Protein AF-0000000087671800 (afdb_homodimer)

Foldseek 3Di:
DDQVLLQVLVVVLLVCLQVVVLVCNCVAAAQQAEEQNRGPGSVVVNVVSVVVCVQWVNWHWDWPDWDTDPQKIKTKTKTWTFGCADDPNHGRRGPTAIWIKIKMFGDDPNHTRYIDIDTPVVSRVVVD/DDQVLLQVLVVVLLVCLQVVVLVCNCVAAAQQAEEQNRGPGSVVVNVVSVVVCVQWVNWHWDWPDWDTDPQKIKTKTKTWTFGCADDPNHGRRGPTAIWIKIKMFGDDPNHTRYIDIDTPVVSRVVVD

InterPro domains:
  IPR009959 Polyketide cyclase SnoaL-like [PF07366] (9-128)
  IPR009959 Polyketide cyclase SnoaL-like [PTHR38436] (8-128)
  IPR032710 NTF2-like domain superfamily [SSF54427] (5-128)

Structure (mmCIF, N/CA/C/O backbone):
data_AF-0000000087671800-model_v1
#
loop_
_entity.id
_entity.type
_entity.pdbx_description
1 polymer 'Ester cyclase'
#
loop_
_atom_site.group_PDB
_atom_site.id
_atom_site.type_symbol
_atom_site.label_atom_id
_atom_site.label_alt_id
_atom_site.label_comp_id
_atom_site.label_asym_id
_atom_site.label_entity_id
_atom_site.label_seq_id
_atom_site.pdbx_PDB_ins_code
_atom_site.Cartn_x
_atom_site.Cartn_y
_atom_site.Cartn_z
_atom_site.occupancy
_atom_site.B_iso_or_equiv
_atom_site.auth_seq_id
_atom_site.auth_comp_id
_atom_site.auth_asym_id
_atom_site.auth_atom_id
_atom_site.pdbx_PDB_model_num
ATOM 1 N N . MET A 1 1 ? -22.531 2.445 10.703 1 54.84 1 MET A N 1
ATOM 2 C CA . MET A 1 1 ? -22.062 3.379 9.68 1 54.84 1 MET A CA 1
ATOM 3 C C . MET A 1 1 ? -22.062 2.723 8.305 1 54.84 1 MET A C 1
ATOM 5 O O . MET A 1 1 ? -21.531 1.628 8.133 1 54.84 1 MET A O 1
ATOM 9 N N . ILE A 1 2 ? -22.766 3.201 7.363 1 67.06 2 ILE A N 1
ATOM 10 C CA . ILE A 1 2 ? -22.891 2.574 6.051 1 67.06 2 ILE A CA 1
ATOM 11 C C . ILE A 1 2 ? -21.703 2.975 5.172 1 67.06 2 ILE A C 1
ATOM 13 O O . ILE A 1 2 ? -20.984 3.92 5.488 1 67.06 2 ILE A O 1
ATOM 17 N N . GLU A 1 3 ? -21.359 2.064 4.211 1 71.12 3 GLU A N 1
ATOM 18 C CA . GLU A 1 3 ? -20.25 2.242 3.277 1 71.12 3 GLU A CA 1
ATOM 19 C C . GLU A 1 3 ? -20.188 3.68 2.768 1 71.12 3 GLU A C 1
ATOM 21 O O . GLU A 1 3 ? -19.109 4.281 2.734 1 71.12 3 GLU A O 1
ATOM 26 N N . SER A 1 4 ? -21.281 4.184 2.389 1 74.75 4 SER A N 1
ATOM 27 C CA . SER A 1 4 ? -21.328 5.527 1.821 1 74.75 4 SER A CA 1
ATOM 28 C C . SER A 1 4 ? -20.984 6.582 2.863 1 74.75 4 SER A C 1
ATOM 30 O O . SER A 1 4 ? -20.328 7.582 2.547 1 74.75 4 SER A O 1
ATOM 32 N N . GLU A 1 5 ? -21.328 6.219 4.035 1 88.94 5 GLU A N 1
ATOM 33 C CA . GLU A 1 5 ? -21.062 7.18 5.105 1 88.94 5 GLU A CA 1
ATOM 34 C C . GLU A 1 5 ? -19.578 7.238 5.445 1 88.94 5 GLU A C 1
ATOM 36 O O . GLU A 1 5 ? -19.016 8.32 5.57 1 88.94 5 GLU A O 1
ATOM 41 N N . LEU A 1 6 ? -18.984 6.109 5.496 1 95.06 6 LEU A N 1
ATOM 42 C CA . LEU A 1 6 ? -17.578 6.062 5.855 1 95.06 6 LEU A CA 1
ATOM 43 C C . LEU A 1 6 ? -16.719 6.688 4.762 1 95.06 6 LEU A C 1
ATOM 45 O O . LEU A 1 6 ? -15.727 7.371 5.059 1 95.06 6 LEU A O 1
ATOM 49 N N . ALA A 1 7 ? -17.047 6.48 3.518 1 96.5 7 ALA A N 1
ATOM 50 C CA . ALA A 1 7 ? -16.344 7.09 2.389 1 96.5 7 ALA A CA 1
ATOM 51 C C . ALA A 1 7 ? -16.453 8.609 2.436 1 96.5 7 ALA A C 1
ATOM 53 O O . ALA A 1 7 ? -15.484 9.312 2.119 1 96.5 7 ALA A O 1
ATOM 54 N N . GLY A 1 8 ? -17.641 9.062 2.756 1 97.5 8 GLY A N 1
ATOM 55 C CA . GLY A 1 8 ? -17.812 10.492 2.906 1 97.5 8 GLY A CA 1
ATOM 56 C C . GLY A 1 8 ? -16.938 11.094 3.994 1 97.5 8 GLY A C 1
ATOM 57 O O . GLY A 1 8 ? -16.328 12.148 3.797 1 97.5 8 GLY A O 1
ATOM 58 N N . ILE A 1 9 ? -16.875 10.438 5.133 1 97.94 9 ILE A N 1
ATOM 59 C CA . ILE A 1 9 ? -16.031 10.875 6.234 1 97.94 9 ILE A CA 1
ATOM 60 C C . ILE A 1 9 ? -14.57 10.906 5.781 1 97.94 9 ILE A C 1
ATOM 62 O O . ILE A 1 9 ? -13.852 11.875 6.047 1 97.94 9 ILE A O 1
ATOM 66 N N . TYR A 1 10 ? -14.148 9.945 5.094 1 98.5 10 TYR A N 1
ATOM 67 C CA . TYR A 1 10 ? -12.773 9.867 4.625 1 98.5 10 TYR A CA 1
ATOM 68 C C . TYR A 1 10 ? -12.461 11.008 3.664 1 98.5 10 TYR A C 1
ATOM 70 O O . TYR A 1 10 ? -11.398 11.633 3.754 1 98.5 10 TYR A O 1
ATOM 78 N N . ARG A 1 11 ? -13.367 11.273 2.715 1 98.69 11 ARG A N 1
ATOM 79 C CA . ARG A 1 11 ? -13.141 12.367 1.775 1 98.69 11 ARG A CA 1
ATOM 80 C C . ARG A 1 11 ? -13.062 13.703 2.502 1 98.69 11 ARG A C 1
ATOM 82 O O . ARG A 1 11 ? -12.273 14.57 2.125 1 98.69 11 ARG A O 1
ATOM 89 N N . ALA A 1 12 ? -13.836 13.828 3.523 1 98.69 12 ALA A N 1
ATOM 90 C CA . ALA A 1 12 ? -13.773 15.047 4.332 1 98.69 12 ALA A CA 1
ATOM 91 C C . ALA A 1 12 ? -12.461 15.133 5.098 1 98.69 12 ALA A C 1
ATOM 93 O O . ALA A 1 12 ? -11.898 16.219 5.254 1 98.69 12 ALA A O 1
ATOM 94 N N . TYR A 1 13 ? -11.945 14.008 5.582 1 98.88 13 TYR A N 1
ATOM 95 C CA . TYR A 1 13 ? -10.633 13.93 6.219 1 98.88 13 TYR A CA 1
ATOM 96 C C . TYR A 1 13 ? -9.531 14.367 5.258 1 98.88 13 TYR A C 1
ATOM 98 O O . TYR A 1 13 ? -8.688 15.195 5.609 1 98.88 13 TYR A O 1
ATOM 106 N N . ILE A 1 14 ? -9.555 13.883 4.027 1 98.94 14 ILE A N 1
ATOM 107 C CA . ILE A 1 14 ? -8.555 14.234 3.025 1 98.94 14 ILE A CA 1
ATOM 108 C C . ILE A 1 14 ? -8.633 15.727 2.713 1 98.94 14 ILE A C 1
ATOM 110 O O . ILE A 1 14 ? -7.605 16.391 2.576 1 98.94 14 ILE A O 1
ATOM 114 N N . ALA A 1 15 ? -9.875 16.219 2.59 1 98.88 15 ALA A N 1
ATOM 115 C CA . ALA A 1 15 ? -10.039 17.656 2.393 1 98.88 15 ALA A CA 1
ATOM 116 C C . ALA A 1 15 ? -9.414 18.453 3.539 1 98.88 15 ALA A C 1
ATOM 118 O O . ALA A 1 15 ? -8.734 19.453 3.311 1 98.88 15 ALA A O 1
ATOM 119 N N . CYS A 1 16 ? -9.625 18 4.742 1 98.88 16 CYS A N 1
ATOM 120 C CA . CYS A 1 16 ? -9.039 18.625 5.926 1 98.88 16 CYS A CA 1
ATOM 121 C C . CYS A 1 16 ? -7.52 18.656 5.828 1 98.88 16 CYS A C 1
ATOM 123 O O . CYS A 1 16 ? -6.895 19.672 6.129 1 98.88 16 CYS A O 1
ATOM 125 N N . LEU A 1 17 ? -6.883 17.531 5.422 1 98.88 17 LEU A N 1
ATOM 126 C CA . LEU A 1 17 ? -5.434 17.5 5.246 1 98.88 17 LEU A CA 1
ATOM 127 C C . LEU A 1 17 ? -4.98 18.516 4.203 1 98.88 17 LEU A C 1
ATOM 129 O O . LEU A 1 17 ? -4.047 19.281 4.445 1 98.88 17 LEU A O 1
ATOM 133 N N . ASN A 1 18 ? -5.66 18.547 3.066 1 98.88 18 ASN A N 1
ATOM 134 C CA . ASN A 1 18 ? -5.242 19.391 1.951 1 98.88 18 ASN A CA 1
ATOM 135 C C . ASN A 1 18 ? -5.426 20.875 2.27 1 98.88 18 ASN A C 1
ATOM 137 O O . ASN A 1 18 ? -4.715 21.719 1.728 1 98.88 18 ASN A O 1
ATOM 141 N N . GLU A 1 19 ? -6.312 21.188 3.16 1 98.69 19 GLU A N 1
ATOM 142 C CA . GLU A 1 19 ? -6.531 22.547 3.627 1 98.69 19 GLU A CA 1
ATOM 143 C C . GLU A 1 19 ? -5.633 22.875 4.816 1 98.69 19 GLU A C 1
ATOM 145 O O . GLU A 1 19 ? -5.566 24.031 5.258 1 98.69 19 GLU A O 1
ATOM 150 N N . GLN A 1 20 ? -4.969 21.891 5.285 1 98.62 20 GLN A N 1
ATOM 151 C CA . GLN A 1 20 ? -4.172 21.984 6.504 1 98.62 20 GLN A CA 1
ATOM 152 C C . GLN A 1 20 ? -4.988 22.562 7.648 1 98.62 20 GLN A C 1
ATOM 154 O O . GLN A 1 20 ? -4.512 23.438 8.375 1 98.62 20 GLN A O 1
ATOM 159 N N . ASP A 1 21 ? -6.223 22.141 7.707 1 98.56 21 ASP A N 1
ATOM 160 C CA . ASP A 1 21 ? -7.117 22.578 8.773 1 98.56 21 ASP A CA 1
ATOM 161 C C . ASP A 1 21 ? -6.934 21.719 10.023 1 98.56 21 ASP A C 1
ATOM 163 O O . ASP A 1 21 ? -7.812 20.938 10.383 1 98.56 21 ASP A O 1
ATOM 167 N N . TRP A 1 22 ? -5.887 21.984 10.758 1 98.31 22 TRP A N 1
ATOM 168 C CA . TRP A 1 22 ? -5.48 21.141 11.883 1 98.31 22 TRP A CA 1
ATOM 169 C C . TRP A 1 22 ? -6.449 21.281 13.055 1 98.31 22 TRP A C 1
ATOM 171 O O . TRP A 1 22 ? -6.598 20.375 13.859 1 98.31 22 TRP A O 1
ATOM 181 N N . ALA A 1 23 ? -7.102 22.375 13.148 1 97.81 23 ALA A N 1
ATOM 182 C CA . ALA A 1 23 ? -8.094 22.578 14.203 1 97.81 23 ALA A CA 1
ATOM 183 C C . ALA A 1 23 ? -9.242 21.594 14.07 1 97.81 23 ALA A C 1
ATOM 185 O O . ALA A 1 23 ? -9.867 21.219 15.062 1 97.81 23 ALA A O 1
ATOM 186 N N . ARG A 1 24 ? -9.5 21.141 12.867 1 98.31 24 ARG A N 1
ATOM 187 C CA . ARG A 1 24 ? -10.625 20.234 12.602 1 98.31 24 ARG A CA 1
ATOM 188 C C . ARG A 1 24 ? -10.172 18.781 12.586 1 98.31 24 ARG A C 1
ATOM 190 O O . ARG A 1 24 ? -10.992 17.875 12.484 1 98.31 24 ARG A O 1
ATOM 197 N N . LEU A 1 25 ? -8.898 18.531 12.742 1 98.75 25 LEU A N 1
ATOM 198 C CA . LEU A 1 25 ? -8.367 17.188 12.555 1 98.75 25 LEU A CA 1
ATOM 199 C C . LEU A 1 25 ? -8.984 16.203 13.547 1 98.75 25 LEU A C 1
ATOM 201 O O . LEU A 1 25 ? -9.234 15.047 13.211 1 98.75 25 LEU A O 1
ATOM 205 N N . GLY A 1 26 ? -9.25 16.656 14.75 1 98.56 26 GLY A N 1
ATOM 206 C CA . GLY A 1 26 ? -9.812 15.828 15.805 1 98.56 26 GLY A CA 1
ATOM 207 C C . GLY A 1 26 ? -11.195 15.289 15.469 1 98.56 26 GLY A C 1
ATOM 208 O O . GLY A 1 26 ? -11.672 14.359 16.125 1 98.56 26 GLY A O 1
ATOM 209 N N . ARG A 1 27 ? -11.945 15.836 14.516 1 98.44 27 ARG A N 1
ATOM 210 C CA . ARG A 1 27 ? -13.227 15.312 14.047 1 98.44 27 ARG A CA 1
ATOM 211 C C . ARG A 1 27 ? -13.047 13.992 13.312 1 98.44 27 ARG A C 1
ATOM 213 O O . ARG A 1 27 ? -13.984 13.195 13.219 1 98.44 27 ARG A O 1
ATOM 220 N N . PHE A 1 28 ? -11.812 13.766 12.805 1 98.75 28 PHE A N 1
ATOM 221 C CA . PHE A 1 28 ? -11.609 12.648 11.898 1 98.75 28 PHE A CA 1
ATOM 222 C C . PHE A 1 28 ? -10.664 11.617 12.508 1 98.75 28 PHE A C 1
ATOM 224 O O . PHE A 1 28 ? -10.695 10.445 12.133 1 98.75 28 PHE A O 1
ATOM 231 N N . VAL A 1 29 ? -9.797 12.008 13.43 1 98.88 29 VAL A N 1
ATOM 232 C CA . VAL A 1 29 ? -8.742 11.156 13.969 1 98.88 29 VAL A CA 1
ATOM 233 C C . VAL A 1 29 ? -8.977 10.906 15.453 1 98.88 29 VAL A C 1
ATOM 235 O O . VAL A 1 29 ? -9.234 11.844 16.219 1 98.88 29 VAL A O 1
ATOM 238 N N . HIS A 1 30 ? -8.953 9.688 15.836 1 98.69 30 HIS A N 1
ATOM 239 C CA . HIS A 1 30 ? -9.188 9.273 17.219 1 98.69 30 HIS A CA 1
ATOM 240 C C . HIS A 1 30 ? -8.07 9.758 18.141 1 98.69 30 HIS A C 1
ATOM 242 O O . HIS A 1 30 ? -6.91 9.852 17.719 1 98.69 30 HIS A O 1
ATOM 248 N N . ASP A 1 31 ? -8.336 9.914 19.391 1 98.19 31 ASP A N 1
ATOM 249 C CA . ASP A 1 31 ? -7.375 10.383 20.375 1 98.19 31 ASP A CA 1
ATOM 250 C C . ASP A 1 31 ? -6.246 9.375 20.578 1 98.19 31 ASP A C 1
ATOM 252 O O . ASP A 1 31 ? -5.141 9.742 20.984 1 98.19 31 ASP A O 1
ATOM 256 N N . GLU A 1 32 ? -6.496 8.156 20.219 1 97.88 32 GLU A N 1
ATOM 257 C CA . GLU A 1 32 ? -5.527 7.09 20.438 1 97.88 32 GLU A CA 1
ATOM 258 C C . GLU A 1 32 ? -5.023 6.535 19.094 1 97.88 32 GLU A C 1
ATOM 260 O O . GLU A 1 32 ? -4.594 5.383 19.031 1 97.88 32 GLU A O 1
ATOM 265 N N . ALA A 1 33 ? -5.109 7.348 18.109 1 98.69 33 ALA A N 1
ATOM 266 C CA . ALA A 1 33 ? -4.77 6.895 16.766 1 98.69 33 ALA A CA 1
ATOM 267 C C . ALA A 1 33 ? -3.369 6.289 16.719 1 98.69 33 ALA A C 1
ATOM 269 O O . ALA A 1 33 ? -2.455 6.785 17.391 1 98.69 33 ALA A O 1
ATOM 270 N N . CYS A 1 34 ? -3.254 5.168 16.031 1 98.81 34 CYS A N 1
ATOM 271 C CA . CYS A 1 34 ? -2.002 4.457 15.797 1 98.81 34 CYS A CA 1
ATOM 272 C C . CYS A 1 34 ? -1.646 4.457 14.312 1 98.81 34 CYS A C 1
ATOM 274 O O . CYS A 1 34 ? -2.477 4.113 13.469 1 98.81 34 CYS A O 1
ATOM 276 N N . HIS A 1 35 ? -0.457 4.957 14.023 1 98.75 35 HIS A N 1
ATOM 277 C CA . HIS A 1 35 ? 0.035 4.992 12.656 1 98.75 35 HIS A CA 1
ATOM 278 C C . HIS A 1 35 ? 1.242 4.074 12.477 1 98.75 35 HIS A C 1
ATOM 280 O O . HIS A 1 35 ? 2.307 4.328 13.047 1 98.75 35 HIS A O 1
ATOM 286 N N . ASN A 1 36 ? 1.062 3.027 11.672 1 98.56 36 ASN A N 1
ATOM 287 C CA . ASN A 1 36 ? 2.123 2.062 11.406 1 98.56 36 ASN A CA 1
ATOM 288 C C . ASN A 1 36 ? 2.77 1.568 12.695 1 98.56 36 ASN A C 1
ATOM 290 O O . ASN A 1 36 ? 3.996 1.553 12.812 1 98.56 36 ASN A O 1
ATOM 294 N N . GLY A 1 37 ? 1.967 1.276 13.617 1 97.69 37 GLY A N 1
ATOM 295 C CA . GLY A 1 37 ? 2.416 0.673 14.859 1 97.69 37 GLY A CA 1
ATOM 296 C C . GLY A 1 37 ? 2.854 1.694 15.891 1 97.69 37 GLY A C 1
ATOM 297 O O . GLY A 1 37 ? 3.143 1.341 17.031 1 97.69 37 GLY A O 1
ATOM 298 N N . ARG A 1 38 ? 2.98 2.902 15.508 1 97.38 38 ARG A N 1
ATOM 299 C CA . ARG A 1 38 ? 3.338 3.971 16.438 1 97.38 38 ARG A CA 1
ATOM 300 C C . ARG A 1 38 ? 2.096 4.562 17.094 1 97.38 38 ARG A C 1
ATOM 302 O O . ARG A 1 38 ? 1.268 5.184 16.422 1 97.38 38 ARG A O 1
ATOM 309 N N . GLN A 1 39 ? 2.002 4.414 18.391 1 96.88 39 GLN A N 1
ATOM 310 C CA . GLN A 1 39 ? 0.854 4.891 19.156 1 96.88 39 GLN A CA 1
ATOM 311 C C . GLN A 1 39 ? 1.107 6.285 19.719 1 96.88 39 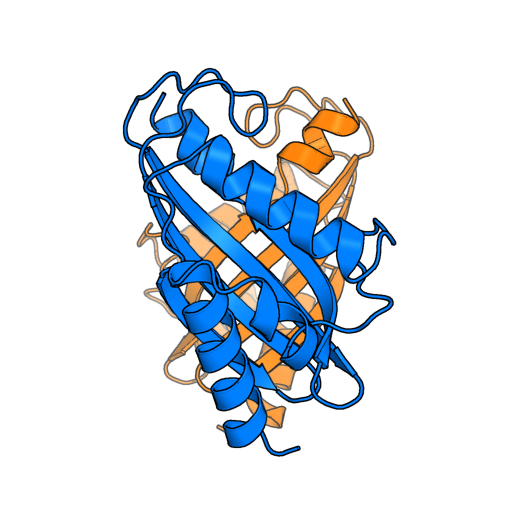GLN A C 1
ATOM 313 O O . GLN A 1 39 ? 1.409 6.438 20.906 1 96.88 39 GLN A O 1
ATOM 318 N N . PHE A 1 40 ? 0.964 7.316 18.922 1 96 40 PHE A N 1
ATOM 319 C CA . PHE A 1 40 ? 1.272 8.656 19.406 1 96 40 PHE A CA 1
ATOM 320 C C . PHE A 1 40 ? 0.015 9.516 19.453 1 96 40 PHE A C 1
ATOM 322 O O . PHE A 1 40 ? 0.082 10.703 19.781 1 96 40 PHE A O 1
ATOM 329 N N . GLY A 1 41 ? -1.143 8.984 19.141 1 98.12 41 GLY A N 1
ATOM 330 C CA . GLY A 1 41 ? -2.418 9.656 19.328 1 98.12 41 GLY A CA 1
ATOM 331 C C . GLY A 1 41 ? -2.619 10.844 18.406 1 98.12 41 GLY A C 1
ATOM 332 O O . GLY A 1 41 ? -1.865 11.016 17.453 1 98.12 41 GLY A O 1
ATOM 333 N N . LEU A 1 42 ? -3.738 11.594 18.734 1 98.62 42 LEU A N 1
ATOM 334 C CA . LEU A 1 42 ? -4.133 12.711 17.891 1 98.62 42 LEU A CA 1
ATOM 335 C C . LEU A 1 42 ? -3.014 13.742 17.797 1 98.62 42 LEU A C 1
ATOM 337 O O . LEU A 1 42 ? -2.723 14.25 16.703 1 98.62 42 LEU A O 1
ATOM 341 N N . SER A 1 43 ? -2.391 14.07 18.891 1 98.31 43 SER A N 1
ATOM 342 C CA . SER A 1 43 ? -1.338 15.078 18.891 1 98.31 43 SER A CA 1
ATOM 343 C C . SER A 1 43 ? -0.157 14.648 18.031 1 98.31 43 SER A C 1
ATOM 345 O O . SER A 1 43 ? 0.355 15.43 17.234 1 98.31 43 SER A O 1
ATOM 347 N N . GLY A 1 44 ? 0.295 13.398 18.234 1 98.5 44 GLY A N 1
ATOM 348 C CA . GLY A 1 44 ? 1.369 12.875 17.406 1 98.5 44 GLY A CA 1
ATOM 349 C C . GLY A 1 44 ? 1.002 12.797 15.938 1 98.5 44 GLY A C 1
ATOM 350 O O . GLY A 1 44 ? 1.833 13.062 15.07 1 98.5 44 GLY A O 1
ATOM 351 N N . TYR A 1 45 ? -0.208 12.445 15.703 1 98.81 45 TYR A N 1
ATOM 352 C CA . TYR A 1 45 ? -0.717 12.383 14.344 1 98.81 45 TYR A CA 1
ATOM 353 C C . TYR A 1 45 ? -0.652 13.75 13.664 1 98.81 45 TYR A C 1
ATOM 355 O O . TYR A 1 45 ? -0.178 13.867 12.531 1 98.81 45 TYR A O 1
ATOM 363 N N . ARG A 1 46 ? -1.093 14.734 14.359 1 98.69 46 ARG A N 1
ATOM 364 C CA . ARG A 1 46 ? -1.033 16.094 13.844 1 98.69 46 ARG A CA 1
ATOM 365 C C . ARG A 1 46 ? 0.409 16.531 13.586 1 98.69 46 ARG A C 1
ATOM 367 O O . ARG A 1 46 ? 0.717 17.078 12.531 1 98.69 46 ARG A O 1
ATOM 374 N N . GLU A 1 47 ? 1.297 16.266 14.508 1 98.62 47 GLU A N 1
ATOM 375 C CA . GLU A 1 47 ? 2.703 16.625 14.352 1 98.62 47 GLU A CA 1
ATOM 376 C C . GLU A 1 47 ? 3.311 15.969 13.117 1 98.62 47 GLU A C 1
ATOM 378 O O . GLU A 1 47 ? 4.094 16.594 12.398 1 98.62 47 GLU A O 1
ATOM 383 N N . MET A 1 48 ? 2.998 14.727 12.953 1 98.56 48 MET A N 1
ATOM 384 C CA . MET A 1 48 ? 3.463 14 11.773 1 98.56 48 MET A CA 1
ATOM 385 C C . MET A 1 48 ? 3.016 14.703 10.492 1 98.56 48 MET A C 1
ATOM 387 O O . MET A 1 48 ? 3.828 14.953 9.602 1 98.56 48 MET A O 1
ATOM 391 N N . LEU A 1 49 ? 1.701 15.047 10.406 1 98.69 49 LEU A N 1
ATOM 392 C CA . LEU A 1 49 ? 1.161 15.711 9.219 1 98.69 49 LEU A CA 1
ATOM 393 C C . LEU A 1 49 ? 1.793 17.078 9.023 1 98.69 49 LEU A C 1
ATOM 395 O O . LEU A 1 49 ? 2.154 17.453 7.902 1 98.69 49 LEU A O 1
ATOM 399 N N . GLU A 1 50 ? 1.956 17.844 10.094 1 98.69 50 GLU A N 1
ATOM 400 C CA . GLU A 1 50 ? 2.594 19.156 10.016 1 98.69 50 GLU A CA 1
ATOM 401 C C . GLU A 1 50 ? 4.031 19.031 9.516 1 98.69 50 GLU A C 1
ATOM 403 O O . GLU A 1 50 ? 4.477 19.859 8.703 1 98.69 50 GLU A O 1
ATOM 408 N N . ARG A 1 51 ? 4.723 18.078 10.039 1 98.38 51 ARG A N 1
ATOM 409 C CA . ARG A 1 51 ? 6.086 17.844 9.57 1 98.38 51 ARG A CA 1
ATOM 410 C C . ARG A 1 51 ? 6.105 17.516 8.078 1 98.38 51 ARG A C 1
ATOM 412 O O . ARG A 1 51 ? 6.957 18.016 7.344 1 98.38 51 ARG A O 1
ATOM 419 N N . ASP A 1 52 ? 5.16 16.625 7.613 1 98.38 52 ASP A N 1
ATOM 420 C CA . ASP A 1 52 ? 5.074 16.281 6.195 1 98.38 52 ASP A CA 1
ATOM 421 C C . ASP A 1 52 ? 4.918 17.547 5.344 1 98.38 52 ASP A C 1
ATOM 423 O O . ASP A 1 52 ? 5.613 17.719 4.34 1 98.38 52 ASP A O 1
ATOM 427 N N . PHE A 1 53 ? 4.066 18.469 5.73 1 98.69 53 PHE A N 1
ATOM 428 C CA . PHE A 1 53 ? 3.805 19.672 4.957 1 98.69 53 PHE A CA 1
ATOM 429 C C . PHE A 1 53 ? 4.988 20.625 5.035 1 98.69 53 PHE A C 1
ATOM 431 O O . PHE A 1 53 ? 5.246 21.391 4.094 1 98.69 53 PHE A O 1
ATOM 438 N N . ARG A 1 54 ? 5.707 20.625 6.184 1 98.31 54 ARG A N 1
ATOM 439 C CA . ARG A 1 54 ? 6.914 21.453 6.277 1 98.31 54 ARG A CA 1
ATOM 440 C C . ARG A 1 54 ? 7.996 20.938 5.332 1 98.31 54 ARG A C 1
ATOM 442 O O . ARG A 1 54 ? 8.688 21.734 4.688 1 98.31 54 ARG A O 1
ATOM 449 N N . GLU A 1 55 ? 8.141 19.656 5.23 1 98.31 55 GLU A N 1
ATOM 450 C CA . GLU A 1 55 ? 9.188 19.047 4.418 1 98.31 55 GLU A CA 1
ATOM 451 C C . GLU A 1 55 ? 8.812 19.031 2.939 1 98.31 55 GLU A C 1
ATOM 453 O O . GLU A 1 55 ? 9.688 19.062 2.07 1 98.31 55 GLU A O 1
ATOM 458 N N . ILE A 1 56 ? 7.527 18.984 2.641 1 98.81 56 ILE A N 1
ATOM 459 C CA . ILE A 1 56 ? 6.996 19.016 1.281 1 98.81 56 ILE A CA 1
ATOM 460 C C . ILE A 1 56 ? 5.93 20.094 1.161 1 98.81 56 ILE A C 1
ATOM 462 O O . ILE A 1 56 ? 4.73 19.812 1.208 1 98.81 56 ILE A O 1
ATOM 466 N N . PRO A 1 57 ? 6.27 21.312 0.872 1 98.31 57 PRO A N 1
ATOM 467 C CA . PRO A 1 57 ? 5.344 22.453 0.967 1 98.31 57 PRO A CA 1
ATOM 468 C C . PRO A 1 57 ? 4.195 22.359 -0.036 1 98.31 57 PRO A C 1
ATOM 470 O O . PRO A 1 57 ? 3.125 22.922 0.195 1 98.31 57 PRO A O 1
ATOM 473 N N . ASP A 1 58 ? 4.461 21.672 -1.186 1 98.75 58 ASP A N 1
ATOM 474 C CA . ASP A 1 58 ? 3.406 21.562 -2.188 1 98.75 58 ASP A CA 1
ATOM 475 C C . ASP A 1 58 ? 2.719 20.203 -2.109 1 98.75 58 ASP A C 1
ATOM 477 O O . ASP A 1 58 ? 2.172 19.719 -3.104 1 98.75 58 ASP A O 1
ATOM 481 N N . LEU A 1 59 ? 2.758 19.609 -0.948 1 98.88 59 LEU A N 1
ATOM 482 C CA . LEU A 1 59 ? 2.105 18.312 -0.713 1 98.88 59 LEU A CA 1
ATOM 483 C C . LEU A 1 59 ? 0.603 18.422 -0.947 1 98.88 59 LEU A C 1
ATOM 485 O O . LEU A 1 59 ? -0.032 19.391 -0.518 1 98.88 59 LEU A O 1
ATOM 489 N N . HIS A 1 60 ? 0.014 17.5 -1.682 1 98.94 60 HIS A N 1
ATOM 490 C CA . HIS A 1 60 ? -1.423 17.375 -1.901 1 98.94 60 HIS A CA 1
ATOM 491 C C . HIS A 1 60 ? -1.85 15.922 -1.984 1 98.94 60 HIS A C 1
ATOM 493 O O . HIS A 1 60 ? -1.279 15.148 -2.756 1 98.94 60 HIS A O 1
ATOM 499 N N . PHE A 1 61 ? -2.773 15.547 -1.167 1 98.88 61 PHE A N 1
ATOM 500 C CA . PHE A 1 61 ? -3.305 14.188 -1.162 1 98.88 61 PHE A CA 1
ATOM 501 C C . PHE A 1 61 ? -4.383 14.023 -2.227 1 98.88 61 PHE A C 1
ATOM 503 O O . PHE A 1 61 ? -5.469 14.586 -2.109 1 98.88 61 PHE A O 1
ATOM 510 N N . ASN A 1 62 ? -4.07 13.258 -3.248 1 98.94 62 ASN A N 1
ATOM 511 C CA . ASN A 1 62 ? -5.027 12.977 -4.316 1 98.94 62 ASN A CA 1
ATOM 512 C C . ASN A 1 62 ? -5.543 11.539 -4.242 1 98.94 62 ASN A C 1
ATOM 514 O O . ASN A 1 62 ? -4.773 10.586 -4.402 1 98.94 62 ASN A O 1
ATOM 518 N N . ILE A 1 63 ? -6.855 11.391 -4.004 1 98.88 63 ILE A N 1
ATOM 519 C CA . ILE A 1 63 ? -7.441 10.055 -3.965 1 98.88 63 ILE A CA 1
ATOM 520 C C . ILE A 1 63 ? -7.566 9.5 -5.383 1 98.88 63 ILE A C 1
ATOM 522 O O . ILE A 1 63 ? -8.289 10.062 -6.211 1 98.88 63 ILE A O 1
ATOM 526 N N . ARG A 1 64 ? -6.832 8.461 -5.633 1 98.81 64 ARG A N 1
ATOM 527 C CA . ARG A 1 64 ? -6.957 7.785 -6.918 1 98.81 64 ARG A CA 1
ATOM 528 C C . ARG A 1 64 ? -7.938 6.617 -6.832 1 98.81 64 ARG A C 1
ATOM 530 O O . ARG A 1 64 ? -8.734 6.402 -7.746 1 98.81 64 ARG A O 1
ATOM 537 N N . LEU A 1 65 ? -7.855 5.82 -5.844 1 98.69 65 LEU A N 1
ATOM 538 C CA . LEU A 1 65 ? -8.758 4.719 -5.539 1 98.69 65 LEU A CA 1
ATOM 539 C C . LEU A 1 65 ? -9.258 4.809 -4.098 1 98.69 65 LEU A C 1
ATOM 541 O O . LEU A 1 65 ? -8.516 5.207 -3.203 1 98.69 65 LEU A O 1
ATOM 545 N N . LEU A 1 66 ? -10.5 4.508 -3.943 1 98.5 66 LEU A N 1
ATOM 546 C CA . LEU A 1 66 ? -11.133 4.457 -2.627 1 98.5 66 LEU A CA 1
ATOM 547 C C . LEU A 1 66 ? -12.039 3.236 -2.504 1 98.5 66 LEU A C 1
ATOM 549 O O . LEU A 1 66 ? -12.961 3.064 -3.299 1 98.5 66 LEU A O 1
ATOM 553 N N . VAL A 1 67 ? -11.688 2.371 -1.616 1 97.94 67 VAL A N 1
ATOM 554 C CA . VAL A 1 67 ? -12.477 1.187 -1.312 1 97.94 67 VAL A CA 1
ATOM 555 C C . VAL A 1 67 ? -12.984 1.258 0.127 1 97.94 67 VAL A C 1
ATOM 557 O O . VAL A 1 67 ? -12.195 1.44 1.059 1 97.94 67 VAL A O 1
ATOM 560 N N . ALA A 1 68 ? -14.266 1.154 0.305 1 96.44 68 ALA A N 1
ATOM 561 C CA . ALA A 1 68 ? -14.867 1.304 1.626 1 96.44 68 ALA A CA 1
ATOM 562 C C . ALA A 1 68 ? -15.672 0.063 2.006 1 96.44 68 ALA A C 1
ATOM 564 O O . ALA A 1 68 ? -16.562 -0.356 1.267 1 96.44 68 ALA A O 1
ATOM 565 N N . ASP A 1 69 ? -15.336 -0.531 3.08 1 94.5 69 ASP A N 1
ATOM 566 C CA . ASP A 1 69 ? -16 -1.652 3.734 1 94.5 69 ASP A CA 1
ATOM 567 C C . ASP A 1 69 ? -15.883 -1.552 5.254 1 94.5 69 ASP A C 1
ATOM 569 O O . ASP A 1 69 ? -14.914 -2.037 5.84 1 94.5 69 ASP A O 1
ATOM 573 N N . PRO A 1 70 ? -16.906 -0.896 5.832 1 93.94 70 PRO A N 1
ATOM 574 C CA . PRO A 1 70 ? -16.797 -0.603 7.262 1 93.94 70 PRO A CA 1
ATOM 575 C C . PRO A 1 70 ? -16.453 -1.838 8.094 1 93.94 70 PRO A C 1
ATOM 577 O O . PRO A 1 70 ? -16.953 -2.934 7.805 1 93.94 70 PRO A O 1
ATOM 580 N N . PRO A 1 71 ? -15.547 -1.616 9.055 1 97 71 PRO A N 1
ATOM 581 C CA . PRO A 1 71 ? -15.016 -0.357 9.578 1 97 71 PRO A CA 1
ATOM 582 C C . PRO A 1 71 ? -13.719 0.069 8.883 1 97 71 PRO A C 1
ATOM 584 O O . PRO A 1 71 ? -12.969 0.879 9.422 1 97 71 PRO A O 1
ATOM 587 N N . PHE A 1 72 ? -13.43 -0.448 7.738 1 98 72 PHE A N 1
ATOM 588 C CA . PHE A 1 72 ? -12.148 -0.189 7.082 1 98 72 PHE A CA 1
ATOM 589 C C . PHE A 1 72 ? -12.344 0.659 5.832 1 98 72 PHE A C 1
ATOM 591 O O . PHE A 1 72 ? -13.375 0.554 5.16 1 98 72 PHE A O 1
ATOM 598 N N . ILE A 1 73 ? -11.414 1.529 5.57 1 98.38 73 ILE A N 1
ATOM 599 C CA . ILE A 1 73 ? -11.18 2.195 4.293 1 98.38 73 ILE A CA 1
ATOM 600 C C . ILE A 1 73 ? -9.797 1.823 3.762 1 98.38 73 ILE A C 1
ATOM 60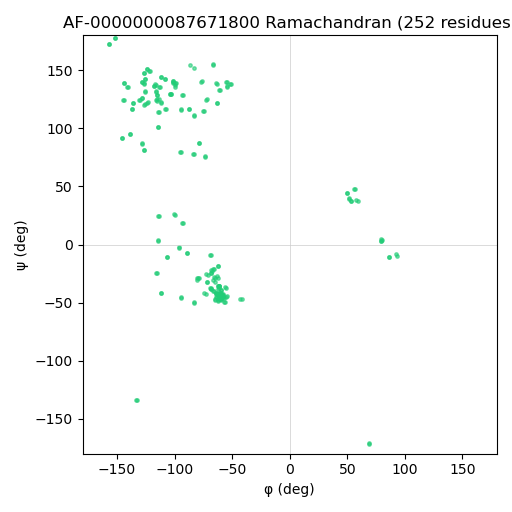2 O O . ILE A 1 73 ? -8.828 1.754 4.527 1 98.38 73 ILE A O 1
ATOM 606 N N . ALA A 1 74 ? -9.727 1.537 2.521 1 98.81 74 ALA A N 1
ATOM 607 C CA . ALA A 1 74 ? -8.461 1.5 1.795 1 98.81 74 ALA A CA 1
ATOM 608 C C . ALA A 1 74 ? -8.43 2.561 0.698 1 98.81 74 ALA A C 1
ATOM 610 O O . ALA A 1 74 ? -9.422 2.771 -0.001 1 98.81 74 ALA A O 1
ATOM 611 N N . SER A 1 75 ? -7.266 3.242 0.582 1 98.94 75 SER A N 1
ATOM 612 C CA . SER A 1 75 ? -7.141 4.293 -0.425 1 98.94 75 SER A CA 1
ATOM 613 C C . SER A 1 75 ? -5.762 4.27 -1.075 1 98.94 75 SER A C 1
ATOM 615 O O . SER A 1 75 ? -4.754 4.043 -0.401 1 98.94 75 SER A O 1
ATOM 617 N N . ARG A 1 76 ? -5.73 4.395 -2.383 1 98.94 76 ARG A N 1
ATOM 618 C CA . ARG A 1 76 ? -4.512 4.746 -3.102 1 98.94 76 ARG A CA 1
ATOM 619 C C . ARG A 1 76 ? -4.43 6.254 -3.336 1 98.94 76 ARG A C 1
ATOM 621 O O . ARG A 1 76 ? -5.312 6.836 -3.971 1 98.94 76 ARG A O 1
ATOM 628 N N . LEU A 1 77 ? -3.414 6.875 -2.732 1 98.94 77 LEU A N 1
ATOM 629 C CA . LEU A 1 77 ? -3.154 8.305 -2.871 1 98.94 77 LEU A CA 1
ATOM 630 C C . LEU A 1 77 ? -1.987 8.555 -3.818 1 98.94 77 LEU A C 1
ATOM 632 O O . LEU A 1 77 ? -0.942 7.91 -3.707 1 98.94 77 LEU A O 1
ATOM 636 N N . ASP A 1 78 ? -2.225 9.422 -4.754 1 98.88 78 ASP A N 1
ATOM 637 C CA . ASP A 1 78 ? -1.158 9.82 -5.668 1 98.88 78 ASP A CA 1
ATOM 638 C C . ASP A 1 78 ? -0.583 11.18 -5.281 1 98.88 78 ASP A C 1
ATOM 640 O O . ASP A 1 78 ? -1.324 12.086 -4.891 1 98.88 78 ASP A O 1
ATOM 644 N N . PHE A 1 79 ? 0.689 11.273 -5.406 1 98.88 79 PHE A N 1
ATOM 645 C CA . PHE A 1 79 ? 1.412 12.5 -5.09 1 98.88 79 PHE A CA 1
ATOM 646 C C . PHE A 1 79 ? 2.262 12.945 -6.273 1 98.88 79 PHE A C 1
ATOM 648 O O . PHE A 1 79 ? 2.787 12.117 -7.016 1 98.88 79 PHE A O 1
ATOM 655 N N . ASP A 1 80 ? 2.355 14.164 -6.504 1 98.81 80 ASP A N 1
ATOM 656 C CA . ASP A 1 80 ? 3.23 14.898 -7.414 1 98.81 80 ASP A CA 1
ATOM 657 C C . ASP A 1 80 ? 3.752 16.172 -6.77 1 98.81 80 ASP A C 1
ATOM 659 O O . ASP A 1 80 ? 3.043 17.188 -6.719 1 98.81 80 ASP A O 1
ATOM 663 N N . CYS A 1 81 ? 4.945 16.078 -6.203 1 98.81 81 CYS A N 1
ATOM 664 C CA . CYS A 1 81 ? 5.383 17.141 -5.289 1 98.81 81 CYS A CA 1
ATOM 665 C C . CYS A 1 81 ? 6.898 17.266 -5.289 1 98.81 81 CYS A C 1
ATOM 667 O O . CYS A 1 81 ? 7.586 16.562 -6.031 1 98.81 81 CYS A O 1
ATOM 669 N N . ARG A 1 82 ? 7.484 18.25 -4.531 1 98.75 82 ARG A N 1
ATOM 670 C CA . ARG A 1 82 ? 8.906 18.578 -4.453 1 98.75 82 ARG A CA 1
ATOM 671 C C . ARG A 1 82 ? 9.391 18.578 -3.008 1 98.75 82 ARG A C 1
ATOM 673 O O . ARG A 1 82 ? 9.516 19.641 -2.389 1 98.75 82 ARG A O 1
ATOM 680 N N . PRO A 1 83 ? 9.695 17.422 -2.434 1 98.81 83 PRO A N 1
ATOM 681 C CA . PRO A 1 83 ? 10.312 17.438 -1.104 1 98.81 83 PRO A CA 1
ATOM 682 C C . PRO A 1 83 ? 11.57 18.297 -1.05 1 98.81 83 PRO A C 1
ATOM 684 O O . PRO A 1 83 ? 12.414 18.234 -1.952 1 98.81 83 PRO A O 1
ATOM 687 N N . LYS A 1 84 ? 11.758 19.047 0.036 1 98.5 84 LYS A N 1
ATOM 688 C CA . LYS A 1 84 ? 12.828 20.047 0.092 1 98.5 84 LYS A CA 1
ATOM 689 C C . LYS A 1 84 ? 14.172 19.406 0.409 1 98.5 84 LYS A C 1
ATOM 691 O O . LYS A 1 84 ? 15.219 19.938 0.049 1 98.5 84 LYS A O 1
ATOM 696 N N . GLY A 1 85 ? 14.219 18.359 1.094 1 98 85 GLY A N 1
ATOM 697 C CA . GLY A 1 85 ? 15.406 17.672 1.549 1 98 85 GLY A CA 1
ATOM 698 C C . GLY A 1 85 ? 15.344 16.172 1.325 1 98 85 GLY A C 1
ATOM 699 O O . GLY A 1 85 ? 15.039 15.711 0.221 1 98 85 GLY A O 1
ATOM 700 N N . LYS A 1 86 ? 15.711 15.43 2.355 1 97.94 86 LYS A N 1
ATOM 701 C CA . LYS A 1 86 ? 15.586 13.977 2.301 1 97.94 86 LYS A CA 1
ATOM 702 C C . LYS A 1 86 ? 14.141 13.539 2.504 1 97.94 86 LYS A C 1
ATOM 704 O O . LYS A 1 86 ? 13.398 14.164 3.268 1 97.94 86 LYS A O 1
ATOM 709 N N . PHE A 1 87 ? 13.781 12.625 1.808 1 98.06 87 PHE A N 1
ATOM 710 C CA . PHE A 1 87 ? 12.477 11.992 1.925 1 98.06 87 PHE A CA 1
ATOM 711 C C . PHE A 1 87 ? 12.594 10.477 1.845 1 98.06 87 PHE A C 1
ATOM 713 O O . PHE A 1 87 ? 13.078 9.938 0.845 1 98.06 87 PHE A O 1
ATOM 720 N N . LEU A 1 88 ? 12.141 9.773 2.883 1 97.25 88 LEU A N 1
ATOM 721 C CA . LEU A 1 88 ? 12.289 8.328 3.035 1 97.25 88 LEU A CA 1
ATOM 722 C C . LEU A 1 88 ? 13.75 7.922 2.893 1 97.25 88 LEU A C 1
ATOM 724 O O . LEU A 1 88 ? 14.055 6.918 2.246 1 97.25 88 LEU A O 1
ATOM 728 N N . GLY A 1 89 ? 14.555 8.781 3.422 1 96.88 89 GLY A N 1
ATOM 729 C CA . GLY A 1 89 ? 15.984 8.5 3.426 1 96.88 89 GLY A CA 1
ATOM 730 C C . GLY A 1 89 ? 16.656 8.781 2.096 1 96.88 89 GLY A C 1
ATOM 731 O O . GLY A 1 89 ? 17.844 8.539 1.93 1 96.88 89 GLY A O 1
ATOM 732 N N . LEU A 1 90 ? 15.898 9.297 1.155 1 98.19 90 LEU A N 1
ATOM 733 C CA . LEU A 1 90 ? 16.422 9.578 -0.174 1 98.19 90 LEU A CA 1
ATOM 734 C C . LEU A 1 90 ? 16.719 11.07 -0.337 1 98.19 90 LEU A C 1
ATOM 736 O O . LEU A 1 90 ? 15.938 11.906 0.123 1 98.19 90 LEU A O 1
ATOM 740 N N . ASP A 1 91 ? 17.781 11.43 -0.966 1 98.19 91 ASP A N 1
ATOM 741 C CA . ASP A 1 91 ? 18.125 12.828 -1.225 1 98.19 91 ASP A CA 1
ATOM 742 C C . ASP A 1 91 ? 17.328 13.375 -2.406 1 98.19 91 ASP A C 1
ATOM 744 O O . ASP A 1 91 ? 17.828 13.438 -3.529 1 98.19 91 ASP A O 1
ATOM 748 N N . VAL A 1 92 ? 16.156 13.891 -2.201 1 98.38 92 VAL A N 1
ATOM 749 C CA . VAL A 1 92 ? 15.305 14.453 -3.248 1 98.38 92 VAL A CA 1
ATOM 750 C C . VAL A 1 92 ? 15.719 15.891 -3.529 1 98.38 92 VAL A C 1
ATOM 752 O O . VAL A 1 92 ? 15.93 16.266 -4.684 1 98.38 92 VAL A O 1
ATOM 755 N N . ASN A 1 93 ? 15.844 16.719 -2.492 1 98.25 93 ASN A N 1
ATOM 756 C CA . ASN A 1 93 ? 16.453 18.047 -2.559 1 98.25 93 ASN A CA 1
ATOM 757 C C . ASN A 1 93 ? 15.758 18.922 -3.594 1 98.25 93 ASN A C 1
ATOM 759 O O . ASN A 1 93 ? 16.406 19.516 -4.457 1 98.25 93 ASN A O 1
ATOM 763 N N . GLY A 1 94 ? 14.508 18.922 -3.531 1 98.38 94 GLY A N 1
ATOM 764 C CA . GLY A 1 94 ? 13.75 19.875 -4.316 1 98.38 94 GLY A CA 1
ATOM 765 C C . GLY A 1 94 ? 13.32 19.344 -5.668 1 98.38 94 GLY A C 1
ATOM 766 O O . GLY A 1 94 ? 12.562 19.984 -6.387 1 98.38 94 GLY A O 1
ATOM 767 N N . ARG A 1 95 ? 13.797 18.203 -6.105 1 98.31 95 ARG A N 1
ATOM 768 C CA . ARG A 1 95 ? 13.344 17.578 -7.352 1 98.31 95 ARG A CA 1
ATOM 769 C C . ARG A 1 95 ? 11.867 17.219 -7.281 1 98.31 95 ARG A C 1
ATOM 771 O O . ARG A 1 95 ? 11.391 16.734 -6.254 1 98.31 95 ARG A O 1
ATOM 778 N N . ARG A 1 96 ? 11.125 17.469 -8.391 1 98.75 96 ARG A N 1
ATOM 779 C CA . ARG A 1 96 ? 9.742 17 -8.461 1 98.75 96 ARG A CA 1
ATOM 780 C C . ARG A 1 96 ? 9.68 15.484 -8.633 1 98.75 96 ARG A C 1
ATOM 782 O O . ARG A 1 96 ? 10.352 14.93 -9.5 1 98.75 96 ARG A O 1
ATOM 789 N N . ILE A 1 97 ? 9 14.828 -7.781 1 98.75 97 ILE A N 1
ATOM 790 C CA . ILE A 1 97 ? 8.82 13.383 -7.863 1 98.75 97 ILE A CA 1
ATOM 791 C C . ILE A 1 97 ? 7.328 13.047 -7.82 1 98.75 97 ILE A C 1
ATOM 793 O O . ILE A 1 97 ? 6.539 13.781 -7.227 1 98.75 97 ILE A O 1
ATOM 797 N N . SER A 1 98 ? 6.934 12 -8.5 1 98.88 98 SER A N 1
ATOM 798 C CA . SER A 1 98 ? 5.594 11.422 -8.461 1 98.88 98 SER A CA 1
ATOM 799 C C . SER A 1 98 ? 5.617 10.008 -7.887 1 98.88 98 SER A C 1
ATOM 801 O O . SER A 1 98 ? 6.453 9.188 -8.273 1 98.88 98 SER A O 1
ATOM 803 N N . PHE A 1 99 ? 4.75 9.734 -6.965 1 98.81 99 PHE A N 1
ATOM 804 C CA . PHE A 1 99 ? 4.676 8.422 -6.332 1 98.81 99 PHE A CA 1
ATOM 805 C C . PHE A 1 99 ? 3.291 8.188 -5.738 1 98.81 99 P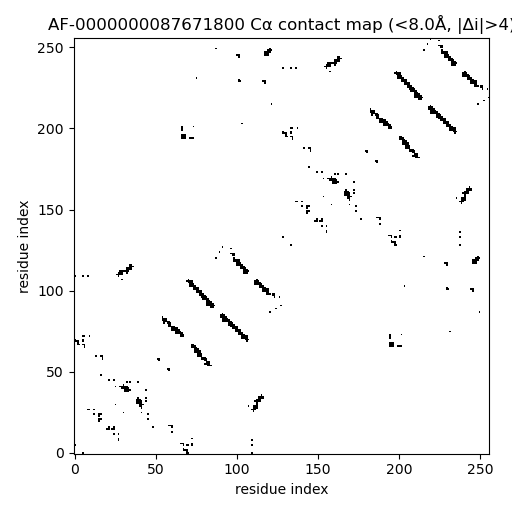HE A C 1
ATOM 807 O O . PHE A 1 99 ? 2.447 9.086 -5.746 1 98.81 99 PHE A O 1
ATOM 814 N N . SER A 1 100 ? 3.064 6.938 -5.27 1 98.88 100 SER A N 1
ATOM 815 C CA . SER A 1 100 ? 1.79 6.594 -4.645 1 98.88 100 SER A CA 1
ATOM 816 C C . SER A 1 100 ? 1.994 6.043 -3.238 1 98.88 100 SER A C 1
ATOM 818 O O . SER A 1 100 ? 3.072 5.543 -2.912 1 98.88 100 SER A O 1
ATOM 820 N N . GLU A 1 101 ? 1.039 6.258 -2.439 1 98.94 101 GLU A N 1
ATOM 821 C CA . GLU A 1 101 ? 0.824 5.609 -1.149 1 98.94 101 GLU A CA 1
ATOM 822 C C . GLU A 1 101 ? -0.404 4.703 -1.185 1 98.94 101 GLU A C 1
ATOM 824 O O . GLU A 1 101 ? -1.481 5.125 -1.61 1 98.94 101 GLU A O 1
ATOM 829 N N . ASN A 1 102 ? -0.274 3.457 -0.916 1 99 102 ASN A N 1
ATOM 830 C CA . ASN A 1 102 ? -1.411 2.617 -0.549 1 99 102 ASN A CA 1
ATOM 831 C C . ASN A 1 102 ? -1.6 2.559 0.964 1 99 102 ASN A C 1
ATOM 833 O O . ASN A 1 102 ? -0.662 2.246 1.699 1 99 102 ASN A O 1
ATOM 837 N N . VAL A 1 103 ? -2.828 2.824 1.459 1 99 103 VAL A N 1
ATOM 838 C CA . VAL A 1 103 ? -3.01 2.996 2.896 1 99 103 VAL A CA 1
ATOM 839 C C . VAL A 1 103 ? -4.359 2.42 3.32 1 99 103 VAL A C 1
ATOM 841 O O . VAL A 1 103 ? -5.352 2.553 2.602 1 99 103 VAL A O 1
ATOM 844 N N . PHE A 1 104 ? -4.395 1.729 4.465 1 98.94 104 PHE A N 1
ATOM 845 C CA . PHE A 1 104 ? -5.598 1.231 5.121 1 98.94 104 PHE A CA 1
ATOM 846 C C . PHE A 1 104 ? -5.895 2.029 6.387 1 98.94 104 PHE A C 1
ATOM 848 O O . PHE A 1 104 ? -4.977 2.371 7.141 1 98.94 104 PHE A O 1
ATOM 855 N N . TYR A 1 105 ? -7.156 2.26 6.641 1 98.88 105 TYR A N 1
ATOM 856 C CA . TYR A 1 105 ? -7.652 2.9 7.852 1 98.88 105 TYR A CA 1
ATOM 857 C C . TYR A 1 105 ? -8.703 2.033 8.539 1 98.88 105 TYR A C 1
ATOM 859 O O . TYR A 1 105 ? -9.602 1.5 7.879 1 98.88 105 TYR A O 1
ATOM 867 N N . GLU A 1 106 ? -8.555 1.857 9.805 1 98.75 106 GLU A N 1
ATOM 868 C CA . GLU A 1 106 ? -9.641 1.331 10.625 1 98.75 106 GLU A CA 1
ATOM 869 C C . GLU A 1 106 ? -10.305 2.439 11.438 1 98.75 106 GLU A C 1
ATOM 871 O O . GLU A 1 106 ? -9.625 3.227 12.094 1 98.75 106 GLU A O 1
ATOM 876 N N . PHE A 1 107 ? -11.609 2.484 11.336 1 98.31 107 PHE A N 1
ATOM 877 C CA . PHE A 1 107 ? -12.367 3.508 12.047 1 98.31 107 PHE A CA 1
ATOM 878 C C . PHE A 1 107 ? -12.969 2.943 13.328 1 98.31 107 PHE A C 1
ATOM 880 O O . PHE A 1 107 ? -13.445 1.805 13.344 1 98.31 107 PHE A O 1
ATOM 887 N N . ARG A 1 108 ? -12.906 3.629 14.305 1 97.44 108 ARG A N 1
ATOM 888 C CA . ARG A 1 108 ? -13.594 3.402 15.57 1 97.44 108 ARG A CA 1
ATOM 889 C C . ARG A 1 108 ? -14.383 4.641 15.992 1 97.44 108 ARG A C 1
ATOM 891 O O . ARG A 1 108 ? -13.82 5.73 16.109 1 97.44 108 ARG A O 1
ATOM 898 N N . ASP A 1 109 ? -15.75 4.512 16.141 1 93.69 109 ASP A N 1
ATOM 899 C CA . ASP A 1 109 ? -16.625 5.613 16.516 1 93.69 109 ASP A CA 1
ATOM 900 C C . ASP A 1 109 ? -16.531 6.758 15.508 1 93.69 109 ASP A C 1
ATOM 902 O O . ASP A 1 109 ? -16.406 7.922 15.898 1 93.69 109 ASP A O 1
ATOM 906 N N . GLY A 1 110 ? -16.391 6.379 14.227 1 95.44 110 GLY A N 1
ATOM 907 C CA . GLY A 1 110 ? -16.406 7.352 13.148 1 95.44 110 GLY A CA 1
ATOM 908 C C . GLY A 1 110 ? -15.086 8.07 12.969 1 95.44 110 GLY A C 1
ATOM 909 O O . GLY A 1 110 ? -14.977 8.984 12.148 1 95.44 110 GLY A O 1
ATOM 910 N N . LYS A 1 111 ? -14.078 7.691 13.734 1 98.25 111 LYS A N 1
ATOM 911 C CA . LYS A 1 111 ? -12.766 8.344 13.656 1 98.25 111 LYS A CA 1
ATOM 912 C C . LYS A 1 111 ? -11.68 7.332 13.312 1 98.25 111 LYS A C 1
ATOM 914 O O . LYS A 1 111 ? -11.773 6.156 13.656 1 98.25 111 LYS A O 1
ATOM 919 N N . ILE A 1 112 ? -10.68 7.773 12.648 1 98.69 112 ILE A N 1
ATOM 920 C CA . ILE A 1 112 ? -9.523 6.953 12.305 1 98.69 112 ILE A CA 1
ATOM 921 C C . ILE A 1 112 ? -8.812 6.508 13.578 1 98.69 112 ILE A C 1
ATOM 923 O O . ILE A 1 112 ? -8.375 7.344 14.375 1 98.69 112 ILE A O 1
ATOM 927 N N . ASP A 1 113 ? -8.703 5.227 13.734 1 98.75 113 ASP A N 1
ATOM 928 C CA . ASP A 1 113 ? -8.086 4.66 14.93 1 98.75 113 ASP A CA 1
ATOM 929 C C . ASP A 1 113 ? -6.762 3.977 14.594 1 98.75 113 ASP A C 1
ATOM 931 O O . ASP A 1 113 ? -5.781 4.102 15.336 1 98.75 113 ASP A O 1
ATOM 935 N N . GLN A 1 114 ? -6.672 3.24 13.516 1 98.88 114 GLN A N 1
ATOM 936 C CA . GLN A 1 114 ? -5.473 2.568 13.023 1 98.88 114 GLN A CA 1
ATOM 937 C C . GLN A 1 114 ? -5.195 2.939 11.57 1 98.88 114 GLN A C 1
ATOM 939 O O . GLN A 1 114 ? -6.121 3.043 10.766 1 98.88 114 GLN A O 1
ATOM 944 N N . VAL A 1 115 ? -3.91 3.172 11.273 1 98.94 115 VAL A N 1
ATOM 945 C CA . VAL A 1 115 ? -3.475 3.447 9.906 1 98.94 115 VAL A CA 1
ATOM 946 C C . VAL A 1 115 ? -2.32 2.518 9.539 1 98.94 115 VAL A C 1
ATOM 948 O O . VAL A 1 115 ? -1.347 2.398 10.281 1 98.94 115 VAL A O 1
ATOM 951 N N . TRP A 1 116 ? -2.406 1.791 8.453 1 98.94 116 TRP A N 1
ATOM 952 C CA . TRP A 1 116 ? -1.335 1.025 7.824 1 98.94 116 TRP A CA 1
ATOM 953 C C . TRP A 1 116 ? -0.993 1.592 6.449 1 98.94 116 TRP A C 1
ATOM 955 O O . TRP A 1 116 ? -1.688 1.318 5.469 1 98.94 116 TRP A O 1
ATOM 965 N N . SER A 1 117 ? 0.048 2.326 6.406 1 98.94 117 SER A N 1
ATOM 966 C CA . SER A 1 117 ? 0.441 3.092 5.227 1 98.94 117 SER A CA 1
ATOM 967 C C . SER A 1 117 ? 1.733 2.551 4.621 1 98.94 117 SER A C 1
ATOM 969 O O . SER A 1 117 ? 2.666 2.203 5.348 1 98.94 117 SER A O 1
ATOM 971 N N . VAL A 1 118 ? 1.773 2.416 3.314 1 98.94 118 VAL A N 1
ATOM 972 C CA . VAL A 1 118 ? 2.986 2.072 2.578 1 98.94 118 VAL A CA 1
ATOM 973 C C . VAL A 1 118 ? 3.178 3.045 1.416 1 98.94 118 VAL A C 1
ATOM 975 O O . VAL A 1 118 ? 2.275 3.229 0.597 1 98.94 118 VAL A O 1
ATOM 978 N N . ILE A 1 119 ? 4.32 3.68 1.366 1 98.88 119 ILE A N 1
ATOM 979 C CA . ILE A 1 119 ? 4.676 4.574 0.271 1 98.88 119 ILE A CA 1
ATOM 980 C C . ILE A 1 119 ? 5.578 3.846 -0.721 1 98.88 119 ILE A C 1
ATOM 982 O O . ILE A 1 119 ? 6.473 3.096 -0.321 1 98.88 119 ILE A O 1
ATOM 986 N N . ASP A 1 120 ? 5.363 4.047 -2.008 1 98.75 120 ASP A N 1
ATOM 987 C CA . ASP A 1 120 ? 6.117 3.404 -3.078 1 98.75 120 ASP A CA 1
ATOM 988 C C . ASP A 1 120 ? 7.52 4 -3.197 1 98.75 120 ASP A C 1
ATOM 990 O O . ASP A 1 120 ? 7.805 4.734 -4.145 1 98.75 120 ASP A O 1
ATOM 994 N N . LYS A 1 121 ? 8.352 3.596 -2.254 1 98.69 121 LYS A N 1
ATOM 995 C CA . LYS A 1 121 ? 9.711 4.137 -2.221 1 98.69 121 LYS A CA 1
ATOM 996 C C . LYS A 1 121 ? 10.477 3.77 -3.488 1 98.69 121 LYS A C 1
ATOM 998 O O . LYS A 1 121 ? 11.297 4.555 -3.971 1 98.69 121 LYS A O 1
ATOM 1003 N N . ALA A 1 122 ? 10.227 2.57 -4.02 1 98 122 ALA A N 1
ATOM 1004 C CA . ALA A 1 122 ? 10.914 2.137 -5.23 1 98 122 ALA A CA 1
ATOM 1005 C C . ALA A 1 122 ? 10.617 3.078 -6.395 1 98 122 ALA A C 1
ATOM 1007 O O . ALA A 1 122 ? 11.5 3.375 -7.203 1 98 122 ALA A O 1
ATOM 1008 N N . ALA A 1 123 ? 9.336 3.52 -6.535 1 98.38 123 ALA A N 1
ATOM 1009 C CA . ALA A 1 123 ? 8.984 4.465 -7.59 1 98.38 123 ALA A CA 1
ATOM 1010 C C . ALA A 1 123 ? 9.773 5.766 -7.445 1 98.38 123 ALA A C 1
ATOM 1012 O O . ALA A 1 123 ? 10.188 6.363 -8.438 1 98.38 123 ALA A O 1
ATOM 1013 N N . ILE A 1 124 ? 9.953 6.215 -6.176 1 98.62 124 ILE A N 1
ATOM 1014 C CA . ILE A 1 124 ? 10.703 7.434 -5.914 1 98.62 124 ILE A CA 1
ATOM 1015 C C . ILE A 1 124 ? 12.164 7.242 -6.332 1 98.62 124 ILE A C 1
ATOM 1017 O O . ILE A 1 124 ? 12.734 8.086 -7.023 1 98.62 124 ILE A O 1
ATOM 1021 N N . GLU A 1 125 ? 12.75 6.137 -5.934 1 98.31 125 GLU A N 1
ATOM 1022 C CA . GLU A 1 125 ? 14.141 5.848 -6.273 1 98.31 125 GLU A CA 1
ATOM 1023 C C . GLU A 1 125 ? 14.352 5.871 -7.785 1 98.31 125 GLU A C 1
ATOM 1025 O O . GLU A 1 125 ? 15.383 6.348 -8.266 1 98.31 125 GLU A O 1
ATOM 1030 N N . GLY A 1 126 ? 13.352 5.391 -8.523 1 97.81 126 GLY A N 1
ATOM 1031 C CA . GLY A 1 126 ? 13.469 5.336 -9.969 1 97.81 126 GLY A CA 1
ATOM 1032 C C . GLY A 1 126 ? 13.461 6.707 -10.617 1 97.81 126 GLY A C 1
ATOM 1033 O O . GLY A 1 126 ? 13.773 6.84 -11.805 1 97.81 126 GLY A O 1
ATOM 1034 N N . GLN A 1 127 ? 13.195 7.723 -9.922 1 98.19 127 GLN A N 1
ATOM 1035 C CA . GLN A 1 127 ? 13.086 9.078 -10.453 1 98.19 127 GLN A CA 1
ATOM 1036 C C . GLN A 1 127 ? 14.289 9.922 -10.055 1 98.19 127 GLN A C 1
ATOM 1038 O O . GLN A 1 127 ? 14.414 11.078 -10.469 1 98.19 127 GLN A O 1
ATOM 1043 N N . LEU A 1 128 ? 15.117 9.391 -9.133 1 96.38 128 LEU A N 1
ATOM 1044 C CA . LEU A 1 128 ? 16.25 10.148 -8.609 1 96.38 128 LEU A CA 1
ATOM 1045 C C . LEU A 1 128 ? 17.531 9.766 -9.328 1 96.38 128 LEU A C 1
ATOM 1047 O O . LEU A 1 128 ? 17.672 8.648 -9.836 1 96.38 128 LEU A O 1
ATOM 1051 N N . MET B 1 1 ? -21.844 -8.883 -9.023 1 55.81 1 MET B N 1
ATOM 1052 C CA . MET B 1 1 ? -21.016 -9.594 -8.039 1 55.81 1 MET B CA 1
ATOM 1053 C C . MET B 1 1 ? -21.094 -8.914 -6.68 1 55.81 1 MET B C 1
ATOM 1055 O O . MET B 1 1 ? -20.906 -7.699 -6.578 1 55.81 1 MET B O 1
ATOM 1059 N N . ILE B 1 2 ? -21.516 -9.555 -5.68 1 68.94 2 ILE B N 1
ATOM 1060 C CA . ILE B 1 2 ? -21.688 -8.953 -4.363 1 68.94 2 ILE B CA 1
ATOM 1061 C C . ILE B 1 2 ? -20.375 -9.016 -3.588 1 68.94 2 ILE B C 1
ATOM 1063 O O . ILE B 1 2 ? -19.453 -9.727 -3.979 1 68.94 2 ILE B O 1
ATOM 1067 N N . GLU B 1 3 ? -20.234 -8.047 -2.619 1 72.56 3 GLU B N 1
ATOM 1068 C CA . GLU B 1 3 ? -19.031 -7.906 -1.786 1 72.56 3 GLU B CA 1
ATOM 1069 C C . GLU B 1 3 ? -18.531 -9.266 -1.307 1 72.56 3 GLU B C 1
ATOM 1071 O O . GLU B 1 3 ? -17.328 -9.547 -1.379 1 72.56 3 GLU B O 1
ATOM 1076 N N . SER B 1 4 ? -19.391 -10.039 -0.832 1 75.44 4 SER B N 1
ATOM 1077 C CA . SER B 1 4 ? -19.031 -11.344 -0.281 1 75.44 4 SER B CA 1
ATOM 1078 C C . SER B 1 4 ? -18.484 -12.266 -1.364 1 75.44 4 SER B C 1
ATOM 1080 O O . SER B 1 4 ? -17.562 -13.047 -1.119 1 75.44 4 SER B O 1
ATOM 1082 N N . GLU B 1 5 ? -19.031 -12.039 -2.494 1 89 5 GLU B N 1
ATOM 1083 C CA . GLU B 1 5 ? -18.609 -12.898 -3.596 1 89 5 GLU B CA 1
ATOM 1084 C C . GLU B 1 5 ? -17.188 -12.547 -4.066 1 89 5 GLU B C 1
ATOM 1086 O O . GLU B 1 5 ? -16.359 -13.43 -4.262 1 89 5 GLU B O 1
ATOM 1091 N N . LEU B 1 6 ? -16.953 -11.289 -4.152 1 94.94 6 LEU B N 1
ATOM 1092 C CA . LEU B 1 6 ? -15.641 -10.852 -4.633 1 94.94 6 LEU B CA 1
ATOM 1093 C C . LEU B 1 6 ? -14.547 -11.195 -3.629 1 94.94 6 LEU B C 1
ATOM 1095 O O . LEU B 1 6 ? -13.445 -11.586 -4.02 1 94.94 6 LEU B O 1
ATOM 1099 N N . ALA B 1 7 ? -14.828 -11.078 -2.35 1 96.5 7 ALA B N 1
ATOM 1100 C CA . ALA B 1 7 ? -13.891 -11.453 -1.297 1 96.5 7 ALA B CA 1
ATOM 1101 C C . ALA B 1 7 ? -13.562 -12.945 -1.358 1 96.5 7 ALA B C 1
ATOM 1103 O O . ALA B 1 7 ? -12.422 -13.352 -1.139 1 96.5 7 ALA B O 1
ATOM 1104 N N . GLY B 1 8 ? -14.594 -13.711 -1.587 1 97.5 8 GLY B N 1
ATOM 1105 C CA . GLY B 1 8 ? -14.383 -15.141 -1.74 1 97.5 8 GLY B CA 1
ATOM 1106 C C . GLY B 1 8 ? -13.477 -15.484 -2.908 1 97.5 8 GLY B C 1
ATOM 1107 O O . GLY B 1 8 ? -12.578 -16.328 -2.781 1 97.5 8 GLY B O 1
ATOM 1108 N N . ILE B 1 9 ? -13.703 -14.859 -4.027 1 97.94 9 ILE B N 1
ATOM 1109 C CA . ILE B 1 9 ? -12.859 -15.055 -5.207 1 97.94 9 ILE B CA 1
ATOM 1110 C C . ILE B 1 9 ? -11.422 -14.68 -4.883 1 97.94 9 ILE B C 1
ATOM 1112 O O . ILE B 1 9 ? -10.484 -15.406 -5.223 1 97.94 9 ILE B O 1
ATOM 1116 N N . TYR B 1 10 ? -11.227 -13.617 -4.219 1 98.5 10 TYR B N 1
ATOM 1117 C CA . TYR B 1 10 ? -9.891 -13.156 -3.873 1 98.5 10 TYR B CA 1
ATOM 1118 C C . TYR B 1 10 ? -9.188 -14.156 -2.959 1 98.5 10 TYR B C 1
ATOM 1120 O O . TYR B 1 10 ? -8.008 -14.461 -3.15 1 98.5 10 TYR B O 1
ATOM 1128 N N . ARG B 1 11 ? -9.898 -14.641 -1.94 1 98.69 11 ARG B N 1
ATOM 1129 C CA . ARG B 1 11 ? -9.297 -15.617 -1.038 1 98.69 11 ARG B CA 1
ATOM 1130 C C . ARG B 1 11 ? -8.914 -16.891 -1.785 1 98.69 11 ARG B C 1
ATOM 1132 O O . ARG B 1 11 ? -7.887 -17.5 -1.491 1 98.69 11 ARG B O 1
ATOM 1139 N N . ALA B 1 12 ? -9.711 -17.25 -2.74 1 98.69 12 ALA B N 1
ATOM 1140 C CA . ALA B 1 12 ? -9.391 -18.406 -3.568 1 98.69 12 ALA B CA 1
ATOM 1141 C C . ALA B 1 12 ? -8.172 -18.125 -4.445 1 98.69 12 ALA B C 1
ATOM 1143 O O . ALA B 1 12 ? -7.344 -19.016 -4.668 1 98.69 12 ALA B O 1
ATOM 1144 N N . TYR B 1 13 ? -8.039 -16.922 -4.965 1 98.88 13 TYR B N 1
ATOM 1145 C CA . TYR B 1 13 ? -6.867 -16.484 -5.711 1 98.88 13 TYR B CA 1
ATOM 1146 C C . TYR B 1 13 ? -5.609 -16.578 -4.859 1 98.88 13 TYR B C 1
ATOM 1148 O O . TYR B 1 13 ? -4.602 -17.141 -5.293 1 98.88 13 TYR B O 1
ATOM 1156 N N . ILE B 1 14 ? -5.648 -16.109 -3.621 1 98.94 14 ILE B N 1
ATOM 1157 C CA . ILE B 1 14 ? -4.504 -16.156 -2.717 1 98.94 14 ILE B CA 1
ATOM 1158 C C . ILE B 1 14 ? -4.141 -17.609 -2.418 1 98.94 14 ILE B C 1
ATOM 1160 O O . ILE B 1 14 ? -2.959 -17.969 -2.383 1 98.94 14 ILE B O 1
ATOM 1164 N N . ALA B 1 15 ? -5.176 -18.438 -2.195 1 98.88 15 ALA B N 1
ATOM 1165 C CA . ALA B 1 15 ? -4.922 -19.859 -2.004 1 98.88 15 ALA B CA 1
ATOM 1166 C C . ALA B 1 15 ? -4.203 -20.453 -3.213 1 98.88 15 ALA B C 1
ATOM 1168 O O . ALA B 1 15 ? -3.258 -21.234 -3.061 1 98.88 15 ALA B O 1
ATOM 1169 N N . CYS B 1 16 ? -4.633 -20.109 -4.383 1 98.88 16 CYS B N 1
ATOM 1170 C CA . CYS B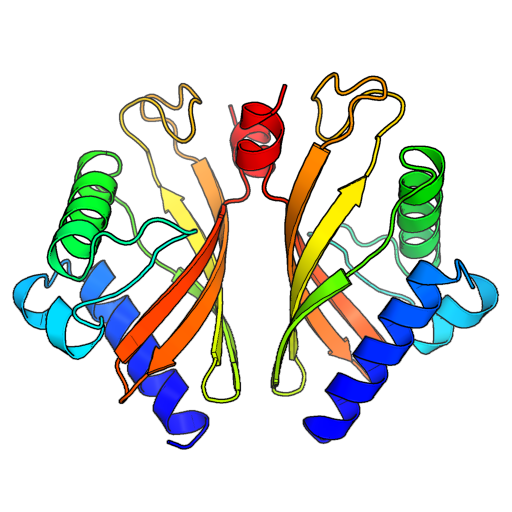 1 16 ? -4.004 -20.547 -5.625 1 98.88 16 CYS B CA 1
ATOM 1171 C C . CYS B 1 16 ? -2.531 -20.156 -5.66 1 98.88 16 CYS B C 1
ATOM 1173 O O . CYS B 1 16 ? -1.681 -20.969 -6.023 1 98.88 16 CYS B O 1
ATOM 1175 N N . LEU B 1 17 ? -2.207 -18.906 -5.297 1 98.88 17 LEU B N 1
ATOM 1176 C CA . LEU B 1 17 ? -0.819 -18.453 -5.25 1 98.88 17 LEU B CA 1
ATOM 1177 C C . LEU B 1 17 ? -0.01 -19.297 -4.266 1 98.88 17 LEU B C 1
ATOM 1179 O O . LEU B 1 17 ? 1.076 -19.766 -4.598 1 98.88 17 LEU B O 1
ATOM 1183 N N . ASN B 1 18 ? -0.552 -19.5 -3.064 1 98.88 18 ASN B N 1
ATOM 1184 C CA . ASN B 1 18 ? 0.181 -20.188 -2.002 1 98.88 18 ASN B CA 1
ATOM 1185 C C . ASN B 1 18 ? 0.386 -21.656 -2.324 1 98.88 18 ASN B C 1
ATOM 1187 O O . ASN B 1 18 ? 1.346 -22.281 -1.854 1 98.88 18 ASN B O 1
ATOM 1191 N N . GLU B 1 19 ? -0.446 -22.219 -3.143 1 98.69 19 GLU B N 1
ATOM 1192 C CA . GLU B 1 19 ? -0.314 -23.594 -3.611 1 98.69 19 GLU B CA 1
ATOM 1193 C C . GLU B 1 19 ? 0.532 -23.672 -4.879 1 98.69 19 GLU B C 1
ATOM 1195 O O . GLU B 1 19 ? 0.873 -24.766 -5.34 1 98.69 19 GLU B O 1
ATOM 1200 N N . GLN B 1 20 ? 0.85 -22.531 -5.391 1 98.69 20 GLN B N 1
ATOM 1201 C CA . GLN B 1 20 ? 1.533 -22.422 -6.672 1 98.69 20 GLN B CA 1
ATOM 1202 C C . GLN B 1 20 ? 0.817 -23.219 -7.754 1 98.69 20 GLN B C 1
ATOM 1204 O O . GLN B 1 20 ? 1.456 -23.938 -8.531 1 98.69 20 GLN B O 1
ATOM 1209 N N . ASP B 1 21 ? -0.488 -23.156 -7.691 1 98.56 21 ASP B N 1
ATOM 1210 C CA . ASP B 1 21 ? -1.314 -23.828 -8.688 1 98.56 21 ASP B CA 1
ATOM 1211 C C . ASP B 1 21 ? -1.485 -22.984 -9.938 1 98.56 21 ASP B C 1
ATOM 1213 O O . ASP B 1 21 ? -2.576 -22.469 -10.203 1 98.56 21 ASP B O 1
ATOM 1217 N N . TRP B 1 22 ? -0.48 -22.953 -10.773 1 98.31 22 TRP B N 1
ATOM 1218 C CA . TRP B 1 22 ? -0.426 -22.031 -11.914 1 98.31 22 TRP B CA 1
ATOM 1219 C C . TRP B 1 22 ? -1.414 -22.469 -12.992 1 98.31 22 TRP B C 1
ATOM 1221 O O . TRP B 1 22 ? -1.892 -21.625 -13.766 1 98.31 22 TRP B O 1
ATOM 1231 N N . ALA B 1 23 ? -1.741 -23.688 -13.055 1 97.81 23 ALA B N 1
ATOM 1232 C CA . ALA B 1 23 ? -2.725 -24.172 -14.016 1 97.81 23 ALA B CA 1
ATOM 1233 C C . ALA B 1 23 ? -4.09 -23.531 -13.773 1 97.81 23 ALA B C 1
ATOM 1235 O O . ALA B 1 23 ? -4.883 -23.375 -14.703 1 97.81 23 ALA B O 1
ATOM 1236 N N . ARG B 1 24 ? -4.352 -23.172 -12.539 1 98.31 24 ARG B N 1
ATOM 1237 C CA . ARG B 1 24 ? -5.652 -22.625 -12.164 1 98.31 24 ARG B CA 1
ATOM 1238 C C . ARG B 1 24 ? -5.625 -21.094 -12.164 1 98.31 24 ARG B C 1
ATOM 1240 O O . ARG B 1 24 ? -6.66 -20.453 -11.984 1 98.31 24 ARG B O 1
ATOM 1247 N N . LEU B 1 25 ? -4.5 -20.5 -12.43 1 98.75 25 LEU B N 1
ATOM 1248 C CA . LEU B 1 25 ? -4.34 -19.062 -12.273 1 98.75 25 LEU B CA 1
ATOM 1249 C C . LEU B 1 25 ? -5.297 -18.312 -13.195 1 98.75 25 LEU B C 1
ATOM 1251 O O . LEU B 1 25 ? -5.824 -17.25 -12.82 1 98.75 25 LEU B O 1
ATOM 1255 N N . GLY B 1 26 ? -5.539 -18.828 -14.367 1 98.56 26 GLY B N 1
ATOM 1256 C CA . GLY B 1 26 ? -6.398 -18.203 -15.352 1 98.56 26 GLY B CA 1
ATOM 1257 C C . GLY B 1 26 ? -7.84 -18.062 -14.891 1 98.56 26 GLY B C 1
ATOM 1258 O O . GLY B 1 26 ? -8.617 -17.312 -15.477 1 98.56 26 GLY B O 1
ATOM 1259 N N . ARG B 1 27 ? -8.32 -18.781 -13.883 1 98.44 27 ARG B N 1
ATOM 1260 C CA . ARG B 1 27 ? -9.648 -18.641 -13.297 1 98.44 27 ARG B CA 1
ATOM 1261 C C . ARG B 1 27 ? -9.781 -17.312 -12.562 1 98.44 27 ARG B C 1
ATOM 1263 O O . ARG B 1 27 ? -10.891 -16.797 -12.375 1 98.44 27 ARG B O 1
ATOM 1270 N N . PHE B 1 28 ? -8.617 -16.734 -12.164 1 98.75 28 PHE B N 1
ATOM 1271 C CA . PHE B 1 28 ? -8.656 -15.586 -11.266 1 98.75 28 PHE B CA 1
ATOM 1272 C C . PHE B 1 28 ? -8.094 -14.344 -11.945 1 98.75 28 PHE B C 1
ATOM 1274 O O . PHE B 1 28 ? -8.414 -13.219 -11.555 1 98.75 28 PHE B O 1
ATOM 1281 N N . VAL B 1 29 ? -7.238 -14.492 -12.945 1 98.88 29 VAL B N 1
ATOM 1282 C CA . VAL B 1 29 ? -6.516 -13.391 -13.57 1 98.88 29 VAL B CA 1
ATOM 1283 C C . VAL B 1 29 ? -6.949 -13.234 -15.023 1 98.88 29 VAL B C 1
ATOM 1285 O O . VAL B 1 29 ? -7 -14.219 -15.766 1 98.88 29 VAL B O 1
ATOM 1288 N N . HIS B 1 30 ? -7.301 -12.062 -15.391 1 98.69 30 HIS B N 1
ATOM 1289 C CA . HIS B 1 30 ? -7.762 -11.75 -16.734 1 98.69 30 HIS B CA 1
ATOM 1290 C C . HIS B 1 30 ? -6.637 -11.914 -17.75 1 98.69 30 HIS B C 1
ATOM 1292 O O . HIS B 1 30 ? -5.469 -11.68 -17.438 1 98.69 30 HIS B O 1
ATOM 1298 N N . ASP B 1 31 ? -6.953 -12.164 -18.984 1 98.19 31 ASP B N 1
ATOM 1299 C CA . ASP B 1 31 ? -5.984 -12.359 -20.047 1 98.19 31 ASP B CA 1
ATOM 1300 C C . ASP B 1 31 ? -5.203 -11.078 -20.328 1 98.19 31 ASP B C 1
ATOM 1302 O O . ASP B 1 31 ? -4.07 -11.133 -20.828 1 98.19 31 ASP B O 1
ATOM 1306 N N . GLU B 1 32 ? -5.762 -9.969 -19.938 1 97.81 32 GLU B N 1
ATOM 1307 C CA . GLU B 1 32 ? -5.148 -8.68 -20.219 1 97.81 32 GLU B CA 1
ATOM 1308 C C . GLU B 1 32 ? -4.699 -7.988 -18.938 1 97.81 32 GLU B C 1
ATOM 1310 O O . GLU B 1 32 ? -4.605 -6.762 -18.891 1 97.81 32 GLU B O 1
ATOM 1315 N N . ALA B 1 33 ? -4.469 -8.781 -17.953 1 98.62 33 ALA B N 1
ATOM 1316 C CA . ALA B 1 33 ? -4.152 -8.234 -16.641 1 98.62 33 ALA B CA 1
ATOM 1317 C C . ALA B 1 33 ? -2.973 -7.266 -16.703 1 98.62 33 ALA B C 1
ATOM 1319 O O . ALA B 1 33 ? -2.02 -7.5 -17.453 1 98.62 33 ALA B O 1
ATOM 1320 N N . CYS B 1 34 ? -3.111 -6.148 -16.031 1 98.75 34 CYS B N 1
ATOM 1321 C CA . CYS B 1 34 ? -2.088 -5.117 -15.891 1 98.75 34 CYS B CA 1
ATOM 1322 C C . CYS B 1 34 ? -1.616 -5.004 -14.445 1 98.75 34 CYS B C 1
ATOM 1324 O O . CYS B 1 34 ? -2.432 -4.91 -13.523 1 98.75 34 CYS B O 1
ATOM 1326 N N . HIS B 1 35 ? -0.308 -5.133 -14.258 1 98.75 35 HIS B N 1
ATOM 1327 C CA . HIS B 1 35 ? 0.294 -5.012 -12.938 1 98.75 35 HIS B CA 1
ATOM 1328 C C . HIS B 1 35 ? 1.208 -3.793 -12.859 1 98.75 35 HIS B C 1
ATOM 1330 O O . HIS B 1 35 ? 2.246 -3.744 -13.523 1 98.75 35 HIS B O 1
ATOM 1336 N N . ASN B 1 36 ? 0.815 -2.826 -12.031 1 98.56 36 ASN B N 1
ATOM 1337 C CA . ASN B 1 36 ? 1.582 -1.6 -11.852 1 98.56 36 ASN B CA 1
ATOM 1338 C C . ASN B 1 36 ? 1.948 -0.96 -13.188 1 98.56 36 ASN B C 1
ATOM 1340 O O . ASN B 1 36 ? 3.107 -0.604 -13.414 1 98.56 36 ASN B O 1
ATOM 1344 N N . GLY B 1 37 ? 1.019 -0.916 -14.023 1 97.62 37 GLY B N 1
ATOM 1345 C CA . GLY B 1 37 ? 1.168 -0.225 -15.289 1 97.62 37 GLY B CA 1
ATOM 1346 C C . GLY B 1 37 ? 1.779 -1.094 -16.375 1 97.62 37 GLY B C 1
ATOM 1347 O O . GLY B 1 37 ? 1.842 -0.692 -17.531 1 97.62 37 GLY B O 1
ATOM 1348 N N . ARG B 1 38 ? 2.277 -2.223 -16.031 1 97.31 38 ARG B N 1
ATOM 1349 C CA . ARG B 1 38 ? 2.83 -3.16 -17 1 97.31 38 ARG B CA 1
ATOM 1350 C C . ARG B 1 38 ? 1.745 -4.082 -17.547 1 97.31 38 ARG B C 1
ATOM 1352 O O . ARG B 1 38 ? 1.174 -4.887 -16.812 1 97.31 38 ARG B O 1
ATOM 1359 N N . GLN B 1 39 ? 1.505 -3.99 -18.828 1 96.75 39 GLN B N 1
ATOM 1360 C CA . GLN B 1 39 ? 0.468 -4.777 -19.484 1 96.75 39 GLN B CA 1
ATOM 1361 C C . GLN B 1 39 ? 1.046 -6.059 -20.094 1 96.75 39 GLN B C 1
ATOM 1363 O O . GLN B 1 39 ? 1.273 -6.137 -21.297 1 96.75 39 GLN B O 1
ATOM 1368 N N . PHE B 1 40 ? 1.266 -7.074 -19.281 1 95.81 40 PHE B N 1
ATOM 1369 C 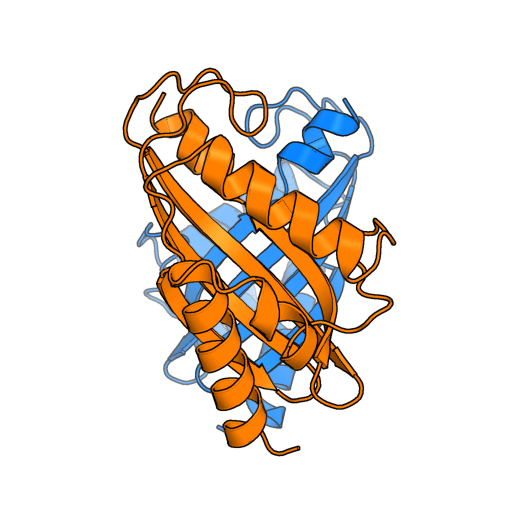CA . PHE B 1 40 ? 1.888 -8.281 -19.812 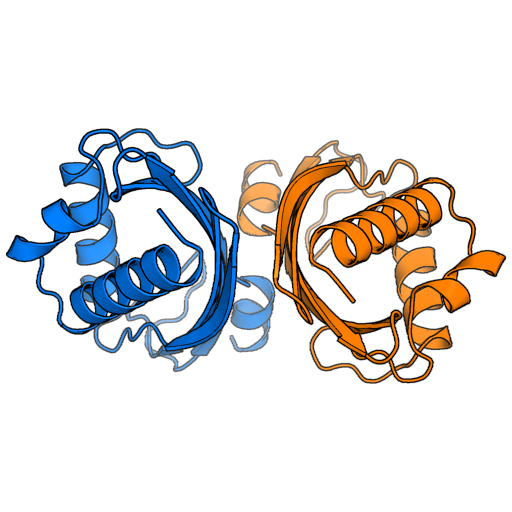1 95.81 40 PHE B CA 1
ATOM 1370 C C . PHE B 1 40 ? 0.917 -9.461 -19.766 1 95.81 40 PHE B C 1
ATOM 1372 O O . PHE B 1 40 ? 1.289 -10.594 -20.078 1 95.81 40 PHE B O 1
ATOM 1379 N N . GLY B 1 41 ? -0.301 -9.266 -19.359 1 98.12 41 GLY B N 1
ATOM 1380 C CA . GLY B 1 41 ? -1.356 -10.258 -19.453 1 98.12 41 GLY B CA 1
ATOM 1381 C C . GLY B 1 41 ? -1.137 -11.445 -18.531 1 98.12 41 GLY B C 1
ATOM 1382 O O . GLY B 1 41 ? -0.275 -11.398 -17.641 1 98.12 41 GLY B O 1
ATOM 1383 N N . LEU B 1 42 ? -2.027 -12.477 -18.75 1 98.62 42 LEU B N 1
ATOM 1384 C CA . LEU B 1 42 ? -2.021 -13.656 -17.891 1 98.62 42 LEU B CA 1
ATOM 1385 C C . LEU B 1 42 ? -0.656 -14.336 -17.906 1 98.62 42 LEU B C 1
ATOM 1387 O O . LEU B 1 42 ? -0.142 -14.727 -16.859 1 98.62 42 LEU B O 1
ATOM 1391 N N . SER B 1 43 ? -0.069 -14.492 -19.062 1 98.25 43 SER B N 1
ATOM 1392 C CA . SER B 1 43 ? 1.22 -15.164 -19.172 1 98.25 43 SER B CA 1
ATOM 1393 C C . SER B 1 43 ? 2.305 -14.406 -18.406 1 98.25 43 SER B C 1
ATOM 1395 O O . SER B 1 43 ? 3.086 -15.008 -17.672 1 98.25 43 SER B O 1
ATOM 1397 N N . GLY B 1 44 ? 2.373 -13.094 -18.641 1 98.5 44 GLY B N 1
ATOM 1398 C CA . GLY B 1 44 ? 3.328 -12.281 -17.906 1 98.5 44 GLY B CA 1
ATOM 1399 C C . GLY B 1 44 ? 3.084 -12.281 -16.406 1 98.5 44 GLY B C 1
ATOM 1400 O O . GLY B 1 44 ? 4.031 -12.297 -15.625 1 98.5 44 GLY B O 1
ATOM 1401 N N . TYR B 1 45 ? 1.856 -12.281 -16.062 1 98.81 45 TYR B N 1
ATOM 1402 C CA . TYR B 1 45 ? 1.474 -12.344 -14.656 1 98.81 45 TYR B CA 1
ATOM 1403 C C . TYR B 1 45 ? 1.976 -13.633 -14.008 1 98.81 45 TYR B C 1
ATOM 1405 O O . TYR B 1 45 ? 2.562 -13.602 -12.922 1 98.81 45 TYR B O 1
ATOM 1413 N N . ARG B 1 46 ? 1.769 -14.703 -14.672 1 98.69 46 ARG B N 1
ATOM 1414 C CA . ARG B 1 46 ? 2.25 -15.992 -14.188 1 98.69 46 ARG B CA 1
ATOM 1415 C C . ARG B 1 46 ? 3.77 -16 -14.062 1 98.69 46 ARG B C 1
ATOM 1417 O O . ARG B 1 46 ? 4.312 -16.453 -13.047 1 98.69 46 ARG B O 1
ATOM 1424 N N . GLU B 1 47 ? 4.465 -15.508 -15.055 1 98.62 47 GLU B N 1
ATOM 1425 C CA . GLU B 1 47 ? 5.922 -15.469 -15.023 1 98.62 47 GLU B CA 1
ATOM 1426 C C . GLU B 1 47 ? 6.434 -14.648 -13.844 1 98.62 47 GLU B C 1
ATOM 1428 O O . GLU B 1 47 ? 7.418 -15.023 -13.203 1 98.62 47 GLU B O 1
ATOM 1433 N N . MET B 1 48 ? 5.793 -13.531 -13.633 1 98.5 48 MET B N 1
ATOM 1434 C CA . MET B 1 48 ? 6.141 -12.695 -12.492 1 98.5 48 MET B CA 1
ATOM 1435 C C . MET B 1 48 ? 6.023 -13.484 -11.188 1 98.5 48 MET B C 1
ATOM 1437 O O . MET B 1 48 ? 6.945 -13.484 -10.375 1 98.5 48 MET B O 1
ATOM 1441 N N . LEU B 1 49 ? 4.879 -14.18 -10.984 1 98.69 49 LEU B N 1
ATOM 1442 C CA . LEU B 1 49 ? 4.648 -14.945 -9.766 1 98.69 49 LEU B CA 1
ATOM 1443 C C . LEU B 1 49 ? 5.652 -16.094 -9.648 1 98.69 49 LEU B C 1
ATOM 1445 O O . LEU B 1 49 ? 6.199 -16.328 -8.57 1 98.69 49 LEU B O 1
ATOM 1449 N N . GLU B 1 50 ? 5.922 -16.781 -10.742 1 98.69 50 GLU B N 1
ATOM 1450 C CA . GLU B 1 50 ? 6.902 -17.859 -10.734 1 98.69 50 GLU B CA 1
ATOM 1451 C C . GLU B 1 50 ? 8.289 -17.344 -10.359 1 98.69 50 GLU B C 1
ATOM 1453 O O . GLU B 1 50 ? 9.016 -18 -9.602 1 98.69 50 GLU B O 1
ATOM 1458 N N . ARG B 1 51 ? 8.641 -16.25 -10.938 1 98.38 51 ARG B N 1
ATOM 1459 C CA . ARG B 1 51 ? 9.922 -15.633 -10.586 1 98.38 51 ARG B CA 1
ATOM 1460 C C . ARG B 1 51 ? 9.977 -15.305 -9.094 1 98.38 51 ARG B C 1
ATOM 1462 O O . ARG B 1 51 ? 10.992 -15.539 -8.445 1 98.38 51 ARG B O 1
ATOM 1469 N N . ASP B 1 52 ? 8.867 -14.688 -8.531 1 98.38 52 ASP B N 1
ATOM 1470 C CA . ASP B 1 52 ? 8.82 -14.375 -7.105 1 98.38 52 ASP B CA 1
ATOM 1471 C C . ASP B 1 52 ? 9.086 -15.617 -6.262 1 98.38 52 ASP B C 1
ATOM 1473 O O . ASP B 1 52 ? 9.891 -15.578 -5.324 1 98.38 52 ASP B O 1
ATOM 1477 N N . PHE B 1 53 ? 8.5 -16.75 -6.582 1 98.69 53 PHE B N 1
ATOM 1478 C CA . PHE B 1 53 ? 8.656 -17.969 -5.809 1 98.69 53 PHE B CA 1
ATOM 1479 C C . PHE B 1 53 ? 10.047 -18.562 -5.996 1 98.69 53 PHE B C 1
ATOM 1481 O O . PHE B 1 53 ? 10.586 -19.203 -5.09 1 98.69 53 PHE B O 1
ATOM 1488 N N . ARG B 1 54 ? 10.633 -18.375 -7.211 1 98.31 54 ARG B N 1
ATOM 1489 C CA . ARG B 1 54 ? 12.008 -18.828 -7.414 1 98.31 54 ARG B CA 1
ATOM 1490 C C . ARG B 1 54 ? 12.977 -18.031 -6.562 1 98.31 54 ARG B C 1
ATOM 1492 O O . ARG B 1 54 ? 13.914 -18.578 -5.984 1 98.31 54 ARG B O 1
ATOM 1499 N N . GLU B 1 55 ? 12.773 -16.75 -6.457 1 98.38 55 GLU B N 1
ATOM 1500 C CA . GLU B 1 55 ? 13.672 -15.859 -5.734 1 98.38 55 GLU B CA 1
ATOM 1501 C C . GLU B 1 55 ? 13.438 -15.945 -4.227 1 98.38 55 GLU B C 1
ATOM 1503 O O . GLU B 1 55 ? 14.359 -15.711 -3.438 1 98.38 55 GLU B O 1
ATOM 1508 N N . ILE B 1 56 ? 12.234 -16.25 -3.807 1 98.81 56 ILE B N 1
ATOM 1509 C CA . ILE B 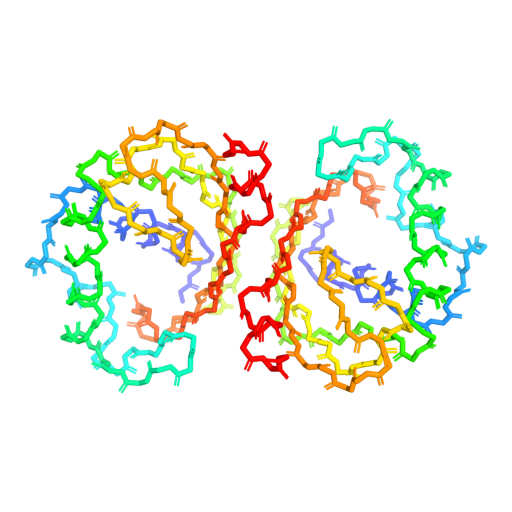1 56 ? 11.852 -16.391 -2.408 1 98.81 56 ILE B CA 1
ATOM 1510 C C . ILE B 1 56 ? 11.148 -17.734 -2.209 1 98.81 56 ILE B C 1
ATOM 1512 O O . ILE B 1 56 ? 9.914 -17.797 -2.15 1 98.81 56 ILE B O 1
ATOM 1516 N N . PRO B 1 57 ? 11.844 -18.812 -1.972 1 98.31 57 PRO B N 1
ATOM 1517 C CA . PRO B 1 57 ? 11.273 -20.156 -2 1 98.31 57 PRO B CA 1
ATOM 1518 C C . PRO B 1 57 ? 10.234 -20.375 -0.903 1 98.31 57 PRO B C 1
ATOM 1520 O O . PRO B 1 57 ? 9.352 -21.234 -1.05 1 98.31 57 PRO B O 1
ATOM 1523 N N . ASP B 1 58 ? 10.391 -19.641 0.235 1 98.75 58 ASP B N 1
ATOM 1524 C CA . ASP B 1 58 ? 9.43 -19.812 1.324 1 98.75 58 ASP B CA 1
ATOM 1525 C C . ASP B 1 58 ? 8.391 -18.703 1.323 1 98.75 58 ASP B C 1
ATOM 1527 O O . ASP B 1 58 ? 7.82 -18.375 2.367 1 98.75 58 ASP B O 1
ATOM 1531 N N . LEU B 1 59 ? 8.164 -18.125 0.172 1 98.88 59 LEU B N 1
ATOM 1532 C CA . LEU B 1 59 ? 7.16 -17.078 0.011 1 98.88 59 LEU B CA 1
ATOM 1533 C C . LEU B 1 59 ? 5.773 -17.594 0.375 1 98.88 59 LEU B C 1
ATOM 1535 O O . LEU B 1 59 ? 5.395 -18.703 -0.009 1 98.88 59 LEU B O 1
ATOM 1539 N N . HIS B 1 60 ? 5.016 -16.859 1.167 1 98.94 60 HIS B N 1
ATOM 1540 C CA . HIS B 1 60 ? 3.629 -17.141 1.515 1 98.94 60 HIS B CA 1
ATOM 1541 C C . HIS B 1 60 ? 2.82 -15.859 1.654 1 98.94 60 HIS B C 1
ATOM 1543 O O . HIS B 1 60 ? 3.219 -14.945 2.383 1 98.94 60 HIS B O 1
ATOM 1549 N N . PHE B 1 61 ? 1.765 -15.766 0.928 1 98.88 61 PHE B N 1
ATOM 1550 C CA . PHE B 1 61 ? 0.879 -14.609 0.989 1 98.88 61 PHE B CA 1
ATOM 1551 C C . PHE B 1 61 ? -0.103 -14.742 2.146 1 98.88 61 PHE B C 1
ATOM 1553 O O . PHE B 1 61 ? -0.991 -15.594 2.121 1 98.88 61 PHE B O 1
ATOM 1560 N N . ASN B 1 62 ? 0.066 -13.898 3.139 1 98.94 62 ASN B N 1
ATOM 1561 C CA . ASN B 1 62 ? -0.833 -13.883 4.289 1 98.94 62 ASN B CA 1
ATOM 1562 C C . ASN B 1 62 ? -1.731 -12.648 4.277 1 98.94 62 ASN B C 1
ATOM 1564 O O . ASN B 1 62 ? -1.245 -11.516 4.371 1 98.94 62 ASN B O 1
ATOM 1568 N N . ILE B 1 63 ? -3.047 -12.867 4.168 1 98.88 63 ILE B N 1
ATOM 1569 C CA . ILE B 1 63 ? -3.982 -11.75 4.195 1 98.88 63 ILE B CA 1
ATOM 1570 C C . ILE B 1 63 ? -4.129 -11.234 5.629 1 98.88 63 ILE B C 1
ATOM 1572 O O . ILE B 1 63 ? -4.602 -11.961 6.508 1 98.88 63 ILE B O 1
ATOM 1576 N N . ARG B 1 64 ? -3.703 -10.039 5.836 1 98.81 64 ARG B N 1
ATOM 1577 C CA . ARG B 1 64 ? -3.895 -9.406 7.137 1 98.81 64 ARG B CA 1
ATOM 1578 C C . ARG B 1 64 ? -5.16 -8.562 7.152 1 98.81 64 ARG B C 1
ATOM 1580 O O . ARG B 1 64 ? -5.906 -8.562 8.133 1 98.81 64 ARG B O 1
ATOM 1587 N N . LEU B 1 65 ? -5.387 -7.781 6.168 1 98.69 65 LEU B N 1
ATOM 1588 C CA . LEU B 1 65 ? -6.582 -6.977 5.957 1 98.69 65 LEU B CA 1
ATOM 1589 C C . LEU B 1 65 ? -7.164 -7.215 4.566 1 98.69 65 LEU B C 1
ATOM 1591 O O . LEU B 1 65 ? -6.418 -7.406 3.604 1 98.69 65 LEU B O 1
ATOM 1595 N N . LEU B 1 66 ? -8.453 -7.27 4.527 1 98.5 66 LEU B N 1
ATOM 1596 C CA . LEU B 1 66 ? -9.18 -7.41 3.275 1 98.5 66 LEU B CA 1
ATOM 1597 C C . LEU B 1 66 ? -10.398 -6.492 3.248 1 98.5 66 LEU B C 1
ATOM 1599 O O . LEU B 1 66 ? -11.266 -6.574 4.125 1 98.5 66 LEU B O 1
ATOM 1603 N N . VAL B 1 67 ? -10.375 -5.574 2.346 1 97.88 67 VAL B N 1
ATOM 1604 C CA . VAL B 1 67 ? -11.484 -4.66 2.127 1 97.88 67 VAL B CA 1
ATOM 1605 C C . VAL B 1 67 ? -12.078 -4.891 0.737 1 97.88 67 VAL B C 1
ATOM 1607 O O . VAL B 1 67 ? -11.359 -4.871 -0.262 1 97.88 67 VAL B O 1
ATOM 1610 N N . ALA B 1 68 ? -13.359 -5.133 0.674 1 96.44 68 ALA B N 1
ATOM 1611 C CA . ALA B 1 68 ? -14.016 -5.461 -0.589 1 96.44 68 ALA B CA 1
ATOM 1612 C C . ALA B 1 68 ? -15.164 -4.5 -0.88 1 96.44 68 ALA B C 1
ATOM 1614 O O . ALA B 1 68 ? -16.078 -4.344 -0.061 1 96.44 68 ALA B O 1
ATOM 1615 N N . ASP B 1 69 ? -15.109 -3.846 -1.968 1 94.44 69 ASP B N 1
ATOM 1616 C CA . ASP B 1 69 ? -16.125 -2.967 -2.547 1 94.44 69 ASP B CA 1
ATOM 1617 C C . ASP B 1 69 ? -16.109 -3.047 -4.074 1 94.44 69 ASP B C 1
ATOM 1619 O O . ASP B 1 69 ? -15.359 -2.322 -4.73 1 94.44 69 ASP B O 1
ATOM 1623 N N . PRO B 1 70 ? -16.953 -3.965 -4.57 1 93.81 70 PRO B N 1
ATOM 1624 C CA . PRO B 1 70 ? -16.891 -4.234 -6.008 1 93.81 70 PRO B CA 1
ATOM 1625 C C . PRO B 1 70 ? -16.969 -2.963 -6.852 1 93.81 70 PRO B C 1
ATOM 1627 O O . PRO B 1 70 ? -17.719 -2.037 -6.508 1 93.81 70 PRO B O 1
ATOM 1630 N N . PRO B 1 71 ? -16.141 -2.938 -7.883 1 96.94 71 PRO B N 1
ATOM 1631 C CA . PRO B 1 71 ? -15.32 -4.004 -8.469 1 96.94 71 PRO B CA 1
ATOM 1632 C C . PRO B 1 71 ? -13.906 -4.051 -7.898 1 96.94 71 PRO B C 1
ATOM 1634 O O . PRO B 1 71 ? -13.008 -4.621 -8.516 1 96.94 71 PRO B O 1
ATOM 1637 N N . PHE B 1 72 ? -13.664 -3.467 -6.777 1 98 72 PHE B N 1
ATOM 1638 C CA . PHE B 1 72 ? -12.312 -3.357 -6.246 1 98 72 PHE B CA 1
ATOM 1639 C C . PHE B 1 72 ? -12.156 -4.211 -4.992 1 98 72 PHE B C 1
ATOM 1641 O O . PHE B 1 72 ? -13.109 -4.387 -4.23 1 98 72 PHE B O 1
ATOM 1648 N N . ILE B 1 73 ? -11 -4.781 -4.824 1 98.38 73 ILE B N 1
ATOM 1649 C CA . ILE B 1 73 ? -10.477 -5.34 -3.584 1 98.38 73 ILE B CA 1
ATOM 1650 C C . ILE B 1 73 ? -9.211 -4.594 -3.176 1 98.38 73 ILE B C 1
ATOM 1652 O O . ILE B 1 73 ? -8.375 -4.262 -4.023 1 98.38 73 ILE B O 1
ATOM 1656 N N . ALA B 1 74 ? -9.109 -4.289 -1.946 1 98.81 74 ALA B N 1
ATOM 1657 C CA . ALA B 1 74 ? -7.844 -3.895 -1.336 1 98.81 74 ALA B CA 1
ATOM 1658 C C . ALA B 1 74 ? -7.418 -4.887 -0.259 1 98.81 74 ALA B C 1
ATOM 1660 O O . ALA B 1 74 ? -8.25 -5.359 0.523 1 98.81 74 ALA B O 1
ATOM 1661 N N . SER B 1 75 ? -6.105 -5.211 -0.25 1 98.94 75 SER B N 1
ATOM 1662 C CA . SER B 1 75 ? -5.605 -6.168 0.729 1 98.94 75 SER B CA 1
ATOM 1663 C C . SER B 1 75 ? -4.234 -5.758 1.255 1 98.94 75 SER B C 1
ATOM 1665 O O . SER B 1 75 ? -3.396 -5.266 0.497 1 98.94 75 SER B O 1
ATOM 1667 N N . ARG B 1 76 ? -4.055 -5.855 2.555 1 98.94 76 ARG B N 1
ATOM 1668 C CA . ARG B 1 76 ? -2.727 -5.848 3.156 1 98.94 76 ARG B CA 1
ATOM 1669 C C . ARG B 1 76 ? -2.211 -7.27 3.365 1 98.94 76 ARG B C 1
ATOM 1671 O O . ARG B 1 76 ? -2.838 -8.062 4.07 1 98.94 76 ARG B O 1
ATOM 1678 N N . LEU B 1 77 ? -1.121 -7.59 2.668 1 98.94 77 LEU B N 1
ATOM 1679 C CA . LEU B 1 77 ? -0.467 -8.891 2.764 1 98.94 77 LEU B CA 1
ATOM 1680 C C . LEU B 1 77 ? 0.806 -8.797 3.598 1 98.94 77 LEU B C 1
ATOM 1682 O O . LEU B 1 77 ? 1.617 -7.891 3.404 1 98.94 77 LEU B O 1
ATOM 1686 N N . ASP B 1 78 ? 0.903 -9.688 4.543 1 98.88 78 ASP B N 1
ATOM 1687 C CA . ASP B 1 78 ? 2.115 -9.766 5.352 1 98.88 78 ASP B CA 1
ATOM 1688 C C . ASP B 1 78 ? 3.008 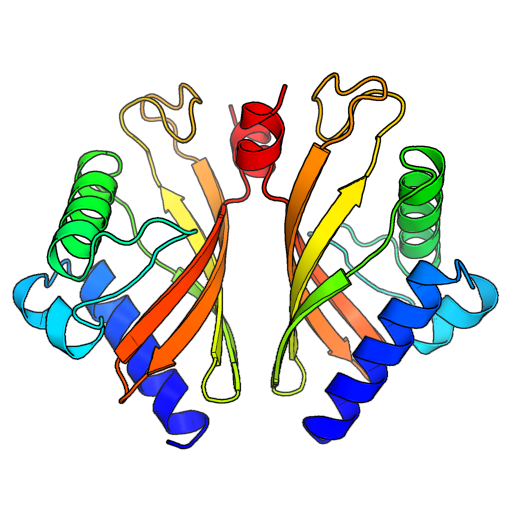-10.914 4.895 1 98.88 78 ASP B C 1
ATOM 1690 O O . ASP B 1 78 ? 2.516 -11.992 4.559 1 98.88 78 ASP B O 1
ATOM 1694 N N . PHE B 1 79 ? 4.262 -10.648 4.906 1 98.88 79 PHE B N 1
ATOM 1695 C CA . PHE B 1 79 ? 5.266 -11.633 4.512 1 98.88 79 PHE B CA 1
ATOM 1696 C C . PHE B 1 79 ? 6.305 -11.812 5.613 1 98.88 79 PHE B C 1
ATOM 1698 O O . PHE B 1 79 ? 6.641 -10.859 6.316 1 98.88 79 PHE B O 1
ATOM 1705 N N . ASP B 1 80 ? 6.758 -12.953 5.82 1 98.81 80 ASP B N 1
ATOM 1706 C CA . ASP B 1 80 ? 7.879 -13.398 6.645 1 98.81 80 ASP B CA 1
ATOM 1707 C C . ASP B 1 80 ? 8.68 -14.492 5.938 1 98.81 80 ASP B C 1
ATOM 1709 O O . ASP B 1 80 ? 8.281 -15.656 5.941 1 98.81 80 ASP B O 1
ATOM 1713 N N . CYS B 1 81 ? 9.742 -14.078 5.266 1 98.81 81 CYS B N 1
ATOM 1714 C CA . CYS B 1 81 ? 10.367 -14.977 4.301 1 98.81 81 CYS B CA 1
ATOM 1715 C C . CYS B 1 81 ? 11.859 -14.68 4.164 1 98.81 81 CYS B C 1
ATOM 1717 O O . CYS B 1 81 ? 12.383 -13.805 4.852 1 98.81 81 CYS B O 1
ATOM 1719 N N . ARG B 1 82 ? 12.625 -15.461 3.342 1 98.81 82 ARG B N 1
ATOM 1720 C CA . ARG B 1 82 ? 14.07 -15.391 3.133 1 98.81 82 ARG B CA 1
ATOM 1721 C C . ARG B 1 82 ? 14.406 -15.266 1.648 1 98.81 82 ARG B C 1
ATOM 1723 O O . ARG B 1 82 ? 14.758 -16.25 1.003 1 98.81 82 ARG B O 1
ATOM 1730 N N . PRO B 1 83 ? 14.328 -14.07 1.06 1 98.81 83 PRO B N 1
ATOM 1731 C CA . PRO B 1 83 ? 14.805 -13.938 -0.32 1 98.81 83 PRO B CA 1
ATOM 1732 C C . PRO B 1 83 ? 16.25 -14.406 -0.497 1 98.81 83 PRO B C 1
ATOM 1734 O O . PRO B 1 83 ? 17.109 -14.102 0.332 1 98.81 83 PRO B O 1
ATOM 1737 N N . LYS B 1 84 ? 16.547 -15.094 -1.609 1 98.5 84 LYS B N 1
ATOM 1738 C CA . LYS B 1 84 ? 17.828 -15.758 -1.774 1 98.5 84 LYS B CA 1
ATOM 1739 C C . LYS B 1 84 ? 18.906 -14.766 -2.197 1 98.5 84 LYS B C 1
ATOM 1741 O O . LYS B 1 84 ? 20.094 -14.977 -1.937 1 98.5 84 LYS B O 1
ATOM 1746 N N . GLY B 1 85 ? 18.594 -13.773 -2.877 1 98.06 85 GLY B N 1
ATOM 1747 C CA . GLY B 1 85 ? 19.5 -12.781 -3.422 1 98.06 85 GLY B CA 1
ATOM 1748 C C . GLY B 1 85 ? 19.047 -11.352 -3.164 1 98.06 85 GLY B C 1
ATOM 1749 O O . GLY B 1 85 ? 18.734 -10.992 -2.029 1 98.06 85 GLY B O 1
ATOM 1750 N N . LYS B 1 86 ? 19.109 -10.547 -4.199 1 97.94 86 LYS B N 1
ATOM 1751 C CA . LYS B 1 86 ? 18.594 -9.188 -4.109 1 97.94 86 LYS B CA 1
ATOM 1752 C C . LYS B 1 86 ? 17.062 -9.164 -4.18 1 97.94 86 LYS B C 1
ATOM 1754 O O . LYS B 1 86 ? 16.469 -9.977 -4.887 1 97.94 86 LYS B O 1
ATOM 1759 N N . PHE B 1 87 ? 16.531 -8.375 -3.439 1 98.06 87 PHE B N 1
ATOM 1760 C CA . PHE B 1 87 ? 15.094 -8.125 -3.436 1 98.06 87 PHE B CA 1
ATOM 1761 C C . PHE B 1 87 ? 14.805 -6.637 -3.344 1 98.06 87 PHE B C 1
ATOM 1763 O O . PHE B 1 87 ? 15.195 -5.977 -2.381 1 98.06 87 PHE B O 1
ATOM 1770 N N . LEU B 1 88 ? 14.086 -6.102 -4.34 1 97.25 88 LEU B N 1
ATOM 1771 C CA . LEU B 1 88 ? 13.82 -4.672 -4.484 1 97.25 88 LEU B CA 1
ATOM 1772 C C . LEU B 1 88 ? 15.125 -3.875 -4.457 1 97.25 88 LEU B C 1
ATOM 1774 O O . LEU B 1 88 ? 15.195 -2.82 -3.82 1 97.25 88 LEU B O 1
ATOM 1778 N N . GLY B 1 89 ? 16.094 -4.488 -5.07 1 96.88 89 GLY B N 1
ATOM 1779 C CA . GLY B 1 89 ? 17.375 -3.82 -5.188 1 96.88 89 GLY B CA 1
ATOM 1780 C C . GLY B 1 89 ? 18.203 -3.898 -3.922 1 96.88 89 GLY B C 1
ATOM 1781 O O . GLY B 1 89 ? 19.297 -3.328 -3.854 1 96.88 89 GLY B O 1
ATOM 1782 N N . LEU B 1 90 ? 17.703 -4.59 -2.918 1 98.19 90 LEU B N 1
ATOM 1783 C CA . LEU B 1 90 ? 18.391 -4.703 -1.643 1 98.19 90 LEU B CA 1
ATOM 1784 C C . LEU B 1 90 ? 19.094 -6.055 -1.524 1 98.19 90 LEU B C 1
ATOM 1786 O O . LEU B 1 90 ? 18.547 -7.082 -1.929 1 98.19 90 LEU B O 1
ATOM 1790 N N . ASP B 1 91 ? 20.281 -6.098 -0.998 1 98.25 91 ASP B N 1
ATOM 1791 C CA . ASP B 1 91 ? 21.016 -7.344 -0.793 1 98.25 91 ASP B CA 1
ATOM 1792 C C . ASP B 1 91 ? 20.5 -8.078 0.443 1 98.25 91 ASP B C 1
ATOM 1794 O O . ASP B 1 91 ? 21.109 -8 1.514 1 98.25 91 ASP B O 1
ATOM 1798 N N . VAL B 1 92 ? 19.5 -8.898 0.334 1 98.44 92 VAL B N 1
ATOM 1799 C CA . VAL B 1 92 ? 18.938 -9.664 1.439 1 98.44 92 VAL B CA 1
ATOM 1800 C C . VAL B 1 92 ? 19.75 -10.93 1.659 1 98.44 92 VAL B C 1
ATOM 1802 O O . VAL B 1 92 ? 20.172 -11.219 2.783 1 98.44 92 VAL B O 1
ATOM 1805 N N . ASN B 1 93 ? 20.016 -11.695 0.588 1 98.25 93 ASN B N 1
ATOM 1806 C CA . ASN B 1 93 ? 20.969 -12.797 0.58 1 98.25 93 ASN B CA 1
ATOM 1807 C C . ASN B 1 93 ? 20.641 -13.828 1.657 1 98.25 93 ASN B C 1
ATOM 1809 O O . ASN B 1 93 ? 21.516 -14.203 2.449 1 98.25 93 ASN B O 1
ATOM 1813 N N . GLY B 1 94 ? 19.438 -14.18 1.706 1 98.38 94 GLY B N 1
ATOM 1814 C CA . GLY B 1 94 ? 19.047 -15.305 2.539 1 98.38 94 GLY B CA 1
ATOM 1815 C C . GLY B 1 94 ? 18.625 -14.898 3.934 1 98.38 94 GLY B C 1
ATOM 1816 O O . GLY B 1 94 ? 18.141 -15.727 4.711 1 98.38 94 GLY B O 1
ATOM 1817 N N . ARG B 1 95 ? 18.781 -13.672 4.355 1 98.31 95 ARG B N 1
ATOM 1818 C CA . ARG B 1 95 ? 18.297 -13.188 5.645 1 98.31 95 ARG B CA 1
ATOM 1819 C C . ARG B 1 95 ? 16.781 -13.25 5.711 1 98.31 95 ARG B C 1
ATOM 1821 O O . ARG B 1 95 ? 16.094 -12.922 4.738 1 98.31 95 ARG B O 1
ATOM 1828 N N . ARG B 1 96 ? 16.219 -13.672 6.879 1 98.75 96 ARG B N 1
ATOM 1829 C CA . ARG B 1 96 ? 14.781 -13.609 7.082 1 98.75 96 ARG B CA 1
ATOM 1830 C C . ARG B 1 96 ? 14.312 -12.172 7.281 1 98.75 96 ARG B C 1
ATOM 1832 O O . ARG B 1 96 ? 14.883 -11.438 8.102 1 98.75 96 ARG B O 1
ATOM 1839 N N . ILE B 1 97 ? 13.406 -11.734 6.504 1 98.75 97 ILE B N 1
ATOM 1840 C CA . ILE B 1 97 ? 12.844 -10.391 6.621 1 98.75 97 ILE B CA 1
ATOM 1841 C C . ILE B 1 97 ? 11.32 -10.477 6.711 1 98.75 97 ILE B C 1
ATOM 1843 O O . ILE B 1 97 ? 10.711 -11.414 6.176 1 98.75 97 ILE B O 1
ATOM 1847 N N . SER B 1 98 ? 10.711 -9.57 7.434 1 98.88 98 SER B N 1
ATOM 1848 C CA . SER B 1 98 ? 9.266 -9.391 7.516 1 98.88 98 SER B CA 1
ATOM 1849 C C . SER B 1 98 ? 8.844 -8.031 6.961 1 98.88 98 SER B C 1
ATOM 1851 O O . SER B 1 98 ? 9.453 -7.012 7.289 1 98.88 98 SER B O 1
ATOM 1853 N N . PHE B 1 99 ? 7.867 -8.016 6.121 1 98.81 99 PHE B N 1
ATOM 1854 C CA . PHE B 1 99 ? 7.375 -6.785 5.512 1 98.81 99 PHE B CA 1
ATOM 1855 C C . PHE B 1 99 ? 5.934 -6.949 5.047 1 98.81 99 PHE B C 1
ATOM 1857 O O . PHE B 1 99 ? 5.371 -8.047 5.121 1 98.81 99 PHE B O 1
ATOM 1864 N N . SER B 1 100 ? 5.324 -5.816 4.609 1 98.88 100 SER B N 1
ATOM 1865 C CA . SER B 1 100 ? 3.955 -5.852 4.105 1 98.88 100 SER B CA 1
ATOM 1866 C C . SER B 1 100 ? 3.871 -5.281 2.691 1 98.88 100 SER B C 1
ATOM 1868 O O . SER B 1 100 ? 4.73 -4.5 2.281 1 98.88 100 SER B O 1
ATOM 1870 N N . GLU B 1 101 ? 2.951 -5.758 1.981 1 98.94 101 GLU B N 1
ATOM 1871 C CA . GLU B 1 101 ? 2.449 -5.207 0.725 1 98.94 101 GLU B CA 1
ATOM 1872 C C . GLU B 1 101 ? 1.027 -4.68 0.883 1 98.94 101 GLU B C 1
ATOM 1874 O O . GLU B 1 101 ? 0.153 -5.379 1.398 1 98.94 101 GLU B O 1
ATOM 1879 N N . ASN B 1 102 ? 0.775 -3.453 0.609 1 99 102 ASN B N 1
ATOM 1880 C CA . ASN B 1 102 ? -0.577 -2.967 0.359 1 99 102 ASN B CA 1
ATOM 1881 C C . ASN B 1 102 ? -0.912 -2.98 -1.129 1 99 102 ASN B C 1
ATOM 1883 O O . ASN B 1 102 ? -0.169 -2.428 -1.942 1 99 102 ASN B O 1
ATOM 1887 N N . VAL B 1 103 ? -2.059 -3.586 -1.509 1 99 103 VAL B N 1
ATOM 1888 C CA . VAL B 1 103 ? -2.311 -3.822 -2.926 1 99 103 VAL B CA 1
ATOM 1889 C C . VAL B 1 103 ? -3.799 -3.65 -3.223 1 99 103 VAL B C 1
ATOM 1891 O O . VAL B 1 103 ? -4.648 -4.043 -2.42 1 99 103 VAL B O 1
ATOM 1894 N N . PHE B 1 104 ? -4.125 -3.014 -4.352 1 98.94 104 PHE B N 1
ATOM 1895 C CA . PHE B 1 104 ? -5.473 -2.877 -4.891 1 98.94 104 PHE B CA 1
ATOM 1896 C C . PHE B 1 104 ? -5.648 -3.74 -6.137 1 98.94 104 PHE B C 1
ATOM 1898 O O . PHE B 1 104 ? -4.746 -3.828 -6.969 1 98.94 104 PHE B O 1
ATOM 1905 N N . TYR B 1 105 ? -6.812 -4.316 -6.281 1 98.88 105 TYR B N 1
ATOM 1906 C CA . TYR B 1 105 ? -7.219 -5.086 -7.453 1 98.88 105 TYR B CA 1
ATOM 1907 C C . TYR B 1 105 ? -8.523 -4.555 -8.031 1 98.88 105 TYR B C 1
ATOM 1909 O O . TYR B 1 105 ? -9.469 -4.281 -7.289 1 98.88 105 TYR B O 1
ATOM 1917 N N . GLU B 1 106 ? -8.539 -4.355 -9.305 1 98.75 106 GLU B N 1
ATOM 1918 C CA . GLU B 1 106 ? -9.805 -4.16 -10.016 1 98.75 106 GLU B CA 1
ATOM 1919 C C . GLU B 1 106 ? -10.203 -5.422 -10.781 1 98.75 106 GLU B C 1
ATOM 1921 O O . GLU B 1 106 ? -9.391 -6 -11.508 1 98.75 106 GLU B O 1
ATOM 1926 N N . PHE B 1 107 ? -11.422 -5.824 -10.57 1 98.31 107 PHE B N 1
ATOM 1927 C CA . PHE B 1 107 ? -11.938 -7.027 -11.219 1 98.31 107 PHE B CA 1
ATOM 1928 C C . PHE B 1 107 ? -12.789 -6.672 -12.43 1 98.31 107 PHE B C 1
ATOM 1930 O O . PHE B 1 107 ? -13.555 -5.707 -12.398 1 98.31 107 PHE B O 1
ATOM 1937 N N . ARG B 1 108 ? -12.609 -7.316 -13.422 1 97.44 108 ARG B N 1
ATOM 1938 C CA . ARG B 1 108 ? -13.453 -7.312 -14.617 1 97.44 108 ARG B CA 1
ATOM 1939 C C . ARG B 1 108 ? -13.898 -8.727 -14.977 1 97.44 108 ARG B C 1
ATOM 1941 O O . ARG B 1 108 ? -13.07 -9.617 -15.156 1 97.44 108 ARG B O 1
ATOM 1948 N N . ASP B 1 109 ? -15.242 -8.984 -15.016 1 93.62 109 ASP B N 1
ATOM 1949 C CA . ASP B 1 109 ? -15.812 -10.289 -15.312 1 93.62 109 ASP B CA 1
ATOM 1950 C C . ASP B 1 109 ? -15.305 -11.352 -14.336 1 93.62 109 ASP B C 1
ATOM 1952 O O . ASP B 1 109 ? -14.898 -12.438 -14.75 1 93.62 109 ASP B O 1
ATOM 1956 N N . GLY B 1 110 ? -15.172 -10.93 -13.07 1 95.38 110 GLY B N 1
ATOM 1957 C CA . GLY B 1 110 ? -14.82 -11.852 -12 1 95.38 110 GLY B CA 1
ATOM 1958 C C . GLY B 1 110 ? -13.344 -12.18 -11.961 1 95.38 110 GLY B C 1
ATOM 1959 O O . GLY B 1 110 ? -12.906 -13.016 -11.156 1 95.38 110 GLY B O 1
ATOM 1960 N N . LYS B 1 111 ? -12.547 -11.539 -12.805 1 98.25 111 LYS B N 1
ATOM 1961 C CA . LYS B 1 111 ? -11.109 -11.797 -12.852 1 98.25 111 LYS B CA 1
ATOM 1962 C C . LYS B 1 111 ? -10.312 -10.523 -12.594 1 98.25 111 LYS B C 1
ATOM 1964 O O . LYS B 1 111 ? -10.766 -9.422 -12.914 1 98.25 111 LYS B O 1
ATOM 1969 N N . ILE B 1 112 ? -9.188 -10.664 -12.031 1 98.69 112 ILE B N 1
ATOM 1970 C CA . ILE B 1 112 ? -8.273 -9.555 -11.781 1 98.69 112 ILE B CA 1
ATOM 1971 C C . ILE B 1 112 ? -7.832 -8.945 -13.109 1 98.69 112 ILE B C 1
ATOM 1973 O O . ILE B 1 112 ? -7.258 -9.633 -13.953 1 98.69 112 ILE B O 1
ATOM 1977 N N . ASP B 1 113 ? -8.102 -7.68 -13.266 1 98.75 113 ASP B N 1
ATOM 1978 C CA . ASP B 1 113 ? -7.773 -6.977 -14.5 1 98.75 113 ASP B CA 1
ATOM 1979 C C . ASP B 1 113 ? -6.668 -5.949 -14.266 1 98.75 113 ASP B C 1
ATOM 1981 O O . ASP B 1 113 ? -5.766 -5.809 -15.094 1 98.75 113 ASP B O 1
ATOM 1985 N N . GLN B 1 114 ? -6.688 -5.211 -13.195 1 98.81 114 GLN B N 1
ATOM 1986 C CA . GLN B 1 114 ? -5.684 -4.23 -12.797 1 98.81 114 GLN B CA 1
ATOM 1987 C C . GLN B 1 114 ? -5.188 -4.492 -11.375 1 98.81 114 GLN B C 1
ATOM 1989 O O . GLN B 1 114 ? -5.973 -4.836 -10.492 1 98.81 114 GLN B O 1
ATOM 1994 N N . VAL B 1 115 ? -3.869 -4.348 -11.195 1 98.94 115 VAL B N 1
ATOM 1995 C CA . VAL B 1 115 ? -3.256 -4.473 -9.875 1 98.94 115 VAL B CA 1
ATOM 1996 C C . VAL B 1 115 ? -2.379 -3.256 -9.602 1 98.94 115 VAL B C 1
ATOM 1998 O O . VAL B 1 115 ? -1.549 -2.877 -10.43 1 98.94 115 VAL B O 1
ATOM 2001 N N . TRP B 1 116 ? -2.57 -2.568 -8.508 1 98.94 116 TRP B N 1
ATOM 2002 C CA . TRP B 1 116 ? -1.704 -1.526 -7.965 1 98.94 116 TRP B CA 1
ATOM 2003 C C . TRP B 1 116 ? -1.096 -1.961 -6.633 1 98.94 116 TRP B C 1
ATOM 2005 O O . TRP B 1 116 ? -1.751 -1.893 -5.594 1 98.94 116 TRP B O 1
ATOM 2015 N N . SER B 1 117 ? 0.114 -2.365 -6.68 1 98.94 117 SER B N 1
ATOM 2016 C CA . SER B 1 117 ? 0.813 -2.977 -5.555 1 98.94 117 SER B CA 1
ATOM 2017 C C . SER B 1 117 ? 1.951 -2.09 -5.062 1 98.94 117 SER B C 1
ATOM 2019 O O . SER B 1 117 ? 2.68 -1.501 -5.867 1 98.94 117 SER B O 1
ATOM 2021 N N . VAL B 1 118 ? 2.066 -1.938 -3.762 1 98.94 118 VAL B N 1
ATOM 2022 C CA . VAL B 1 118 ? 3.195 -1.261 -3.133 1 98.94 118 VAL B CA 1
ATOM 2023 C C . VAL B 1 118 ? 3.754 -2.125 -2.006 1 98.94 118 VAL B C 1
ATOM 2025 O O . VAL B 1 118 ? 3.016 -2.549 -1.113 1 98.94 118 VAL B O 1
ATOM 2028 N N . ILE B 1 119 ? 5.035 -2.42 -2.059 1 98.88 119 ILE B N 1
ATOM 2029 C CA . ILE B 1 119 ? 5.723 -3.172 -1.016 1 98.88 119 ILE B CA 1
ATOM 2030 C C . ILE B 1 119 ? 6.473 -2.209 -0.094 1 98.88 119 ILE B C 1
ATOM 2032 O O . ILE B 1 119 ? 7.082 -1.243 -0.558 1 98.88 119 ILE B O 1
ATOM 2036 N N . ASP B 1 120 ? 6.434 -2.451 1.202 1 98.75 120 ASP B N 1
ATOM 2037 C CA . ASP B 1 120 ? 7.07 -1.612 2.213 1 98.75 120 ASP B CA 1
ATOM 2038 C C . ASP B 1 120 ? 8.586 -1.793 2.203 1 98.75 120 ASP B C 1
ATOM 2040 O O . ASP B 1 120 ? 9.148 -2.402 3.115 1 98.75 120 ASP B O 1
ATOM 2044 N N . LYS B 1 121 ? 9.195 -1.187 1.192 1 98.69 121 LYS B N 1
ATOM 2045 C CA . LYS B 1 121 ? 10.641 -1.325 1.037 1 98.69 121 LYS B CA 1
ATOM 2046 C C . LYS B 1 121 ? 11.383 -0.75 2.242 1 98.69 121 LYS B C 1
ATOM 2048 O O . LYS B 1 121 ? 12.422 -1.27 2.643 1 98.69 121 LYS B O 1
ATOM 2053 N N . ALA B 1 122 ? 10.852 0.342 2.812 1 98 122 ALA B N 1
ATOM 2054 C CA . ALA B 1 122 ? 11.484 0.962 3.969 1 98 122 ALA B CA 1
ATOM 2055 C C . ALA B 1 122 ? 11.57 -0.014 5.141 1 98 122 ALA B C 1
ATOM 2057 O O . ALA B 1 122 ? 12.57 -0.042 5.863 1 98 122 ALA B O 1
ATOM 2058 N N . ALA B 1 123 ? 10.484 -0.794 5.383 1 98.38 123 ALA B N 1
ATOM 2059 C CA . ALA B 1 123 ? 10.508 -1.791 6.449 1 98.38 123 ALA B CA 1
ATOM 2060 C C . ALA B 1 123 ? 11.609 -2.82 6.219 1 98.38 123 ALA B C 1
ATOM 2062 O O . ALA B 1 123 ? 12.258 -3.268 7.164 1 98.38 123 ALA B O 1
ATOM 2063 N N . ILE B 1 124 ? 11.789 -3.211 4.938 1 98.62 124 ILE B N 1
ATOM 2064 C CA . ILE B 1 124 ? 12.828 -4.176 4.594 1 98.62 124 ILE B CA 1
ATOM 2065 C C . ILE B 1 124 ? 14.203 -3.576 4.887 1 98.62 124 ILE B C 1
ATOM 2067 O O . ILE B 1 124 ? 15.047 -4.223 5.512 1 98.62 124 ILE B O 1
ATOM 2071 N N . GLU B 1 125 ? 14.422 -2.357 4.445 1 98.31 125 GLU B N 1
ATOM 2072 C CA . GLU B 1 125 ? 15.695 -1.686 4.672 1 98.31 125 GLU B CA 1
ATOM 2073 C C . GLU B 1 125 ? 16.031 -1.638 6.16 1 98.31 125 GLU B C 1
ATOM 2075 O O . GLU B 1 125 ? 17.188 -1.808 6.543 1 98.31 125 GLU B O 1
ATOM 2080 N N . GLY B 1 126 ? 15 -1.446 6.988 1 97.75 126 GLY B N 1
ATOM 2081 C CA . GLY B 1 126 ? 15.219 -1.354 8.422 1 97.75 126 GLY B CA 1
ATOM 2082 C C . GLY B 1 126 ? 15.656 -2.666 9.047 1 97.75 126 GLY B C 1
ATOM 2083 O O . GLY B 1 126 ? 16.094 -2.695 10.195 1 97.75 126 GLY B O 1
ATOM 2084 N N . GLN B 1 127 ? 15.625 -3.719 8.367 1 98.25 127 GLN B N 1
ATOM 2085 C CA . GLN B 1 127 ? 15.953 -5.047 8.883 1 98.25 127 GLN B CA 1
ATOM 2086 C C . GLN B 1 127 ? 17.312 -5.523 8.367 1 98.25 127 GLN B C 1
ATOM 2088 O O . GLN B 1 127 ? 17.781 -6.586 8.758 1 98.25 127 GLN B O 1
ATOM 2093 N N . LEU B 1 128 ? 17.875 -4.801 7.387 1 96.38 128 LEU B N 1
ATOM 2094 C CA . LEU B 1 128 ? 19.125 -5.215 6.754 1 96.38 128 LEU B CA 1
ATOM 2095 C C . LEU B 1 128 ? 20.312 -4.488 7.371 1 96.38 128 LEU B C 1
ATOM 2097 O O . LEU B 1 128 ? 20.172 -3.369 7.875 1 96.38 128 LEU B O 1
#

Radius of gyration: 18.55 Å; Cα contacts (8 Å, |Δi|>4): 535; chains: 2; bounding box: 44×47×41 Å

pLDDT: mean 97.24, std 5.64, range [54.84, 99.0]

Secondary structure (DSSP, 8-state):
--HHHHHHHHHHHHHHHHHT-GGGGGGTEEEEEEETTB--HHHHHHHHHHHHHHH-TT---EEEEEEEETTEEEEEEEEEE--SSEETTEE-TT--EEEEEEEEEEEETTEEEEEEEEE-HHHHHTT-/--HHHHHHHHHHHHHHHHTT-GGGGGGTEEEEEEETTB--HHHHHHHHHHHHHHH-TT---EEEEEEEETTEEEEEEEEEE--SSEETTEE-TT--EEEEEEEEEEEETTEEEEEEEEE-HHHHHTT-

Sequence (256 aa):
MIESELAGIYRAYIACLNEQDWARLGRFVHDEACHNGRQFGLSGYREMLERDFREIPDLHFNIRLLVADPPFIASRLDFDCRPKGKFLGLDVNGRRISFSENVFYEFRDGKIDQVWSVIDKAAIEGQLMIESELAGIYRAYIACLNEQDWARLGRFVHDEACHNGRQFGLSGYREMLERDFREIPDLHFNIRLLVADPPFIASRLDFDCRPKGKFLGLDVNGRRISFSENVFYEFRDGKIDQVWSVIDKAAIEGQL

Organism: NCBI:txid484088

Nearest PDB structures (foldseek):
  3ehc-assembly1_A  TM=9.991E-01  e=1.363E-17  Agrobacterium fabrum str. C58
  2gey-assembly1_B  TM=7.992E-01  e=2.454E-10  Streptomyces galilaeus
  2gey-assembly3_A  TM=7.976E-01  e=5.437E-10  Streptomyces galilaeus
  6hnn-assembly2_D  TM=8.542E-01  e=1.481E-08  Streptomyces antibioticus
  8kaa-assembly1_A  TM=7.716E-01  e=3.207E-09  Streptomyces chartreusis

Solvent-accessible surface area (backbone atoms only — not comparable to full-atom values): 13422 Å² total; per-residue (Å²): 125,54,47,70,53,53,47,51,52,50,53,51,43,50,50,34,59,63,65,63,41,65,89,57,42,68,72,40,37,26,72,68,18,24,52,70,85,43,75,53,15,39,67,43,51,49,51,52,53,52,50,51,41,69,46,17,73,61,61,53,82,36,82,74,42,80,38,41,33,70,59,34,39,35,37,35,32,42,39,70,32,38,38,55,40,70,55,96,86,35,85,48,58,48,45,77,48,58,41,45,31,33,34,37,35,35,47,54,95,81,11,37,33,38,34,48,71,32,53,30,53,68,54,45,56,73,72,105,126,51,47,69,53,54,46,50,52,47,53,51,44,49,49,34,59,64,65,63,41,65,90,58,43,67,73,40,36,25,70,69,18,25,52,70,83,43,76,51,15,40,68,43,49,50,50,52,53,52,49,50,42,69,46,18,74,62,61,53,82,34,81,74,42,78,39,41,33,70,59,33,39,35,36,35,31,43,39,70,32,36,39,55,39,69,54,96,88,36,83,46,58,49,46,78,48,57,41,43,32,33,34,38,34,35,47,53,95,81,10,37,34,39,35,48,73,31,52,29,55,68,53,46,57,72,75,106